Protein AF-A0A952SUJ5-F1 (afdb_monomer_lite)

Radius of gyration: 22.17 Å; chains: 1; bounding box: 59×53×61 Å

Sequence (308 aa):
MLAWSRPDPLTRDLIHLINARRHEHGDADDAIDTLQAFLEQGREHDLLTVLAALDEEMAEWLFDLVAEASCTLLLDGPHDEKPTYATIAALALPLQANLTAPLKLKIDPIATADLLHTHLQLPPGTVVRVESRLLTDATLEMLNLQMFHDHLVTVADSRRVQSVAARLLPPVENTAFLLFEMMGAPDPGLPDSWEDHQRREILEGLVKQCPELACAPDMIEAPVYAAYAMFDAQNAVRLHHLADETAAVWRELDPLVRSRTIVHLHTQCGNGVYMPVWTDLFDPELPEEHGPVWTSPDVWVFTADLPI

Foldseek 3Di:
DPPPDDDDPLVVQVVVQLVCVVVVHDDLVSLLVSLLVCLVVVNQVVLVVVLLVDDQVSSQVSLQSLLLSLFKDWADDDPPDQIKMKGKWKWKFFFDPDDDPPAPQFFDQVLLQVLCCVLQVADPPKGKGWARGWAALVQLLPDDSSLSNVQSVCVSVDPDDDHSTPDHDDHPHRITMIMMMITGGSDNDFDQWGDLVSLQSSNVSSCVGHVRTDNDSVPITTIDRSNLVSQLSNLSVVLVVVVVVVVVVLVVDDPVQSVQWDWDFDFPDRNSHRQRPWTFTDRPPDPCVVGGPDTDPPRDDDDPDDDD

Secondary structure (DSSP, 8-state):
----PPPPHHHHHHHHHHHHHHTT---HHHHHHHHHHHHHTT-HHHHHHHHHHS-HHHHHHHHHHHHHHHHEEEE---TTSPPEEEEEEEEEEEBPSSPPSSP--B--HHHHHHHHHHHTTPPTTPEEEE-SBPEEHHHHTT--HHHHHHHHHHHHH-SS---S-S-PPPPSSSEEEEEEEEEEESS-PPPS---HHHHHHHHHHHHTT-TTB---GGG----EEHHHHHHHHHHHHHHHHHHHHHHHHHHHS-HHHHTT-EEEEEEEEETTEEEEEEEEEE-TTS-GGG--S---TTS---------

pLDDT: mean 81.45, std 16.68, range [24.31, 97.12]

Structure (mmCIF, N/CA/C/O backbone):
data_AF-A0A952SUJ5-F1
#
_entry.id   AF-A0A952SUJ5-F1
#
loop_
_atom_site.group_PDB
_atom_site.id
_atom_site.type_symbol
_atom_site.label_atom_id
_atom_site.label_alt_id
_atom_site.label_comp_id
_atom_site.label_asym_id
_atom_site.label_entity_id
_atom_site.label_seq_id
_atom_site.pdbx_PDB_ins_code
_atom_site.Cartn_x
_atom_site.Cartn_y
_atom_site.Cartn_z
_atom_site.occupancy
_atom_site.B_iso_or_equiv
_atom_site.auth_seq_id
_atom_site.auth_comp_id
_atom_site.auth_asym_id
_atom_site.auth_atom_id
_atom_site.pdbx_PDB_model_num
ATOM 1 N N . MET A 1 1 ? -3.639 18.347 -38.474 1.00 40.44 1 MET A N 1
ATOM 2 C CA . MET A 1 1 ? -3.757 19.296 -37.349 1.00 40.44 1 MET A CA 1
ATOM 3 C C . MET A 1 1 ? -4.078 18.469 -36.126 1.00 40.44 1 MET A C 1
ATOM 5 O O . MET A 1 1 ? -5.137 17.858 -36.115 1.00 40.44 1 MET A O 1
ATOM 9 N N . LEU A 1 2 ? -3.161 18.371 -35.163 1.00 48.25 2 LEU A N 1
ATOM 10 C CA . LEU A 1 2 ? -3.511 17.855 -33.840 1.00 48.25 2 LEU A CA 1
ATOM 11 C C . LEU A 1 2 ? -4.539 18.832 -33.264 1.00 48.25 2 LEU A C 1
ATOM 13 O O . LEU A 1 2 ? -4.262 20.028 -33.182 1.00 48.25 2 LEU A O 1
ATOM 17 N N . ALA A 1 3 ? -5.754 18.363 -33.003 1.00 54.91 3 ALA A N 1
ATOM 18 C CA . ALA A 1 3 ? -6.771 19.176 -32.359 1.00 54.91 3 ALA A CA 1
ATOM 19 C C . ALA A 1 3 ? -6.365 19.316 -30.890 1.00 54.91 3 ALA A C 1
ATOM 21 O O . ALA A 1 3 ? -6.395 18.340 -30.150 1.00 54.91 3 ALA A O 1
ATOM 22 N N . TRP A 1 4 ? -5.940 20.512 -30.484 1.00 53.75 4 TRP A N 1
ATOM 23 C CA . TRP A 1 4 ? -5.707 20.824 -29.076 1.00 53.75 4 TRP A CA 1
ATOM 24 C C . TRP A 1 4 ? -7.078 20.959 -28.410 1.00 53.75 4 TRP A C 1
ATOM 26 O O . TRP A 1 4 ? -7.671 22.040 -28.390 1.00 53.75 4 TRP A O 1
ATOM 36 N N . SER A 1 5 ? -7.642 19.843 -27.953 1.00 71.12 5 SER A N 1
ATOM 37 C CA . SER A 1 5 ? -8.823 19.857 -27.095 1.00 71.12 5 SER A CA 1
ATOM 38 C C . SER A 1 5 ? -8.439 20.417 -25.731 1.00 71.12 5 SER A C 1
ATOM 40 O O . SER A 1 5 ? -7.365 20.123 -25.208 1.00 71.12 5 SER A O 1
ATOM 42 N N . ARG A 1 6 ? -9.318 21.239 -25.149 1.00 77.50 6 ARG A N 1
ATOM 43 C CA . ARG A 1 6 ? -9.159 21.648 -23.751 1.00 77.50 6 ARG A CA 1
ATOM 44 C C . ARG A 1 6 ? -9.202 20.392 -22.867 1.00 77.50 6 ARG A C 1
ATOM 46 O O . ARG A 1 6 ? -10.038 19.533 -23.158 1.00 77.50 6 ARG A O 1
ATOM 53 N N . PRO A 1 7 ? -8.356 20.299 -21.827 1.00 83.19 7 PRO A N 1
ATOM 54 C CA . PRO A 1 7 ? -8.473 19.242 -20.831 1.00 83.19 7 PRO A CA 1
ATOM 55 C C . PRO A 1 7 ? -9.886 19.218 -20.242 1.00 83.19 7 PRO A C 1
ATOM 57 O O . PRO A 1 7 ? -10.526 20.271 -20.121 1.00 83.19 7 PRO A O 1
ATOM 60 N N . ASP A 1 8 ? -10.376 18.031 -19.896 1.00 90.81 8 ASP A N 1
ATOM 61 C CA . ASP A 1 8 ? -11.594 17.895 -19.100 1.00 90.81 8 ASP A CA 1
ATOM 62 C C . ASP A 1 8 ? -11.416 18.555 -17.716 1.00 90.81 8 ASP A C 1
ATOM 64 O O . ASP A 1 8 ? -10.281 18.810 -17.299 1.00 90.81 8 ASP A O 1
ATOM 68 N N . PRO A 1 9 ? -12.518 18.878 -17.011 1.00 91.94 9 PRO A N 1
ATOM 69 C CA . PRO A 1 9 ? -12.453 19.585 -15.736 1.00 91.94 9 PRO A CA 1
ATOM 70 C C . PRO A 1 9 ? -11.535 18.915 -14.714 1.00 91.94 9 PRO A C 1
ATOM 72 O O . PRO A 1 9 ? -10.688 19.597 -14.158 1.00 91.94 9 PRO A O 1
ATOM 75 N N . LEU A 1 10 ? -11.623 17.594 -14.555 1.00 92.69 10 LEU A N 1
ATOM 76 C CA . LEU A 1 10 ? -10.847 16.867 -13.554 1.00 92.69 10 LEU A CA 1
ATOM 77 C C . LEU A 1 10 ? -9.341 16.883 -13.877 1.00 92.69 10 LEU A C 1
ATOM 79 O O . LEU A 1 10 ? -8.518 17.189 -13.018 1.00 92.69 10 LEU A O 1
ATOM 83 N N . THR A 1 11 ? -8.968 16.673 -15.144 1.00 90.00 11 THR A N 1
ATOM 84 C CA . THR A 1 11 ? -7.571 16.840 -15.590 1.00 90.00 11 THR A CA 1
ATOM 85 C C . THR A 1 11 ? -7.067 18.267 -15.372 1.00 90.00 11 THR A C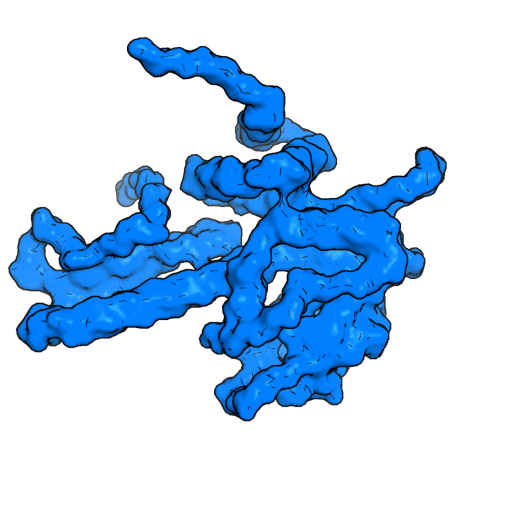 1
ATOM 87 O O . THR A 1 11 ? -5.919 18.480 -14.987 1.00 90.00 11 THR A O 1
ATOM 90 N N . ARG A 1 12 ? -7.912 19.273 -15.621 1.00 90.38 12 ARG A N 1
ATOM 91 C CA . ARG A 1 12 ? -7.566 20.676 -15.374 1.00 90.38 12 ARG A CA 1
ATOM 92 C C . ARG A 1 12 ? -7.349 20.935 -13.879 1.00 90.38 12 ARG A C 1
ATOM 94 O O . ARG A 1 12 ? -6.432 21.679 -13.540 1.00 90.38 12 ARG A O 1
ATOM 101 N N . ASP A 1 13 ? -8.154 20.334 -13.016 1.00 91.56 13 ASP A N 1
ATOM 102 C CA . ASP A 1 13 ? -8.067 20.521 -11.570 1.00 91.56 13 ASP A CA 1
ATOM 103 C C . ASP A 1 13 ? -6.780 19.871 -11.012 1.00 91.56 13 ASP A C 1
ATOM 105 O O . ASP A 1 13 ? -6.054 20.527 -10.268 1.00 91.56 13 ASP A O 1
ATOM 109 N N . LEU A 1 14 ? -6.366 18.699 -11.520 1.00 91.75 14 LEU A N 1
ATOM 110 C CA . LEU A 1 14 ? -5.037 18.120 -11.239 1.00 91.75 14 LEU A CA 1
ATOM 111 C C . LEU A 1 14 ? -3.882 19.030 -11.695 1.00 91.75 14 LEU A C 1
ATOM 113 O O . LEU A 1 14 ? -2.906 19.234 -10.973 1.00 91.75 14 LEU A O 1
ATOM 117 N N . ILE A 1 15 ? -3.988 19.621 -12.889 1.00 89.19 15 ILE A N 1
ATOM 118 C CA . ILE A 1 15 ? -2.994 20.590 -13.378 1.00 89.19 15 ILE A CA 1
ATOM 119 C C . ILE A 1 15 ? -2.937 21.818 -12.457 1.00 89.19 15 ILE A C 1
ATOM 121 O O . ILE A 1 15 ? -1.856 22.364 -12.220 1.00 89.19 15 ILE A O 1
ATOM 125 N N . HIS A 1 16 ? -4.080 22.288 -11.957 1.00 89.25 16 HIS A N 1
ATOM 126 C CA . HIS A 1 16 ? -4.127 23.401 -11.012 1.00 89.25 16 HIS A CA 1
ATOM 127 C C . HIS A 1 16 ? -3.488 23.040 -9.676 1.00 89.25 16 HIS A C 1
ATOM 129 O O . HIS A 1 16 ? -2.685 23.831 -9.192 1.00 89.25 16 HIS A O 1
ATOM 135 N N . LEU A 1 17 ? -3.773 21.853 -9.145 1.00 90.69 17 LEU A N 1
ATOM 136 C CA . LEU A 1 17 ? -3.171 21.319 -7.928 1.00 90.69 17 LEU A CA 1
ATOM 137 C C . LEU A 1 17 ? -1.633 21.303 -8.018 1.00 90.69 17 LEU A C 1
ATOM 139 O O . LEU A 1 17 ? -0.951 21.907 -7.189 1.00 90.69 17 LEU A O 1
ATOM 143 N N . ILE A 1 18 ? -1.077 20.714 -9.080 1.00 88.31 18 ILE A N 1
ATOM 144 C CA . ILE A 1 18 ? 0.381 20.639 -9.289 1.00 88.31 18 ILE A CA 1
ATOM 145 C C . ILE A 1 18 ? 1.000 22.037 -9.432 1.00 88.31 18 ILE A C 1
ATOM 147 O O . ILE A 1 18 ? 2.057 22.325 -8.868 1.00 88.31 18 ILE A O 1
ATOM 151 N N . ASN A 1 19 ? 0.350 22.935 -10.177 1.00 87.50 19 ASN A N 1
ATOM 152 C CA . ASN A 1 19 ? 0.845 24.303 -10.344 1.00 87.50 19 ASN A CA 1
ATOM 153 C C . ASN A 1 19 ? 0.756 25.124 -9.055 1.00 87.50 19 ASN A C 1
ATOM 155 O O . ASN A 1 19 ? 1.640 25.940 -8.804 1.00 87.50 19 ASN A O 1
ATOM 159 N N . ALA A 1 20 ? -0.291 24.931 -8.252 1.00 87.31 20 ALA A N 1
ATOM 160 C CA . ALA A 1 20 ? -0.422 25.585 -6.960 1.00 87.31 20 ALA A CA 1
ATOM 161 C C . ALA A 1 20 ? 0.755 25.188 -6.066 1.00 87.31 20 ALA A C 1
ATOM 163 O O . ALA A 1 20 ? 1.464 26.073 -5.580 1.00 87.31 20 ALA A O 1
ATOM 164 N N . ARG A 1 21 ? 1.044 23.883 -5.956 1.00 88.44 21 ARG A N 1
ATOM 165 C CA . ARG A 1 21 ? 2.161 23.383 -5.145 1.00 88.44 21 ARG A CA 1
ATOM 166 C C . ARG A 1 21 ? 3.506 23.963 -5.575 1.00 88.44 21 ARG A C 1
ATOM 168 O O . ARG A 1 21 ? 4.268 24.400 -4.717 1.00 88.44 21 ARG A O 1
ATOM 175 N N . ARG A 1 22 ? 3.766 24.051 -6.884 1.00 85.31 22 ARG A N 1
ATOM 176 C CA . ARG A 1 22 ? 4.978 24.689 -7.445 1.00 85.31 22 ARG A CA 1
ATOM 177 C C . ARG A 1 22 ? 5.133 26.165 -7.078 1.00 85.31 22 ARG A C 1
ATOM 179 O O . ARG A 1 22 ? 6.232 26.706 -7.149 1.00 85.31 22 ARG A O 1
ATOM 186 N N . HIS A 1 23 ? 4.039 26.823 -6.721 1.00 85.19 23 HIS A N 1
ATOM 187 C CA . HIS A 1 23 ? 4.024 28.198 -6.239 1.00 85.19 23 HIS A CA 1
ATOM 188 C C . HIS A 1 23 ? 3.853 28.288 -4.716 1.00 85.19 23 HIS A C 1
ATOM 190 O O . HIS A 1 23 ? 3.526 29.360 -4.216 1.00 85.19 23 HIS A O 1
ATOM 196 N N . GLU A 1 24 ? 4.083 27.186 -3.990 1.00 80.75 24 GLU A N 1
ATOM 197 C CA . GLU A 1 24 ? 3.927 27.088 -2.531 1.00 80.75 24 GLU A CA 1
ATOM 198 C C . GLU A 1 24 ? 2.531 27.531 -2.063 1.00 80.75 24 GLU A C 1
ATOM 200 O O . GLU A 1 24 ? 2.339 28.187 -1.036 1.00 80.75 24 GLU A O 1
ATOM 205 N N . HIS A 1 25 ? 1.529 27.192 -2.866 1.00 77.69 25 HIS A N 1
ATOM 206 C CA . HIS A 1 25 ? 0.120 27.423 -2.602 1.00 77.69 25 HIS A CA 1
ATOM 207 C C . HIS A 1 25 ? -0.619 26.086 -2.686 1.00 77.69 25 HIS A C 1
ATOM 209 O O . HIS A 1 25 ? -0.207 25.188 -3.413 1.00 77.69 25 HIS A O 1
ATOM 215 N N . GLY A 1 26 ? -1.723 25.940 -1.970 1.00 67.31 26 GLY A N 1
ATOM 216 C CA . GLY A 1 26 ? -2.545 24.737 -2.062 1.00 67.31 26 GLY A CA 1
ATOM 217 C C . GLY A 1 26 ? -3.149 24.366 -0.725 1.00 67.31 26 GLY A C 1
ATOM 218 O O . GLY A 1 26 ? -2.541 24.596 0.320 1.00 67.31 26 GLY A O 1
ATOM 219 N N . ASP A 1 27 ? -4.355 23.829 -0.798 1.00 81.25 27 ASP A N 1
ATOM 220 C CA . ASP A 1 27 ? -5.045 23.203 0.316 1.00 81.25 27 ASP A CA 1
ATOM 221 C C . ASP A 1 27 ? -4.896 21.687 0.153 1.00 81.25 27 ASP A C 1
ATOM 223 O O . ASP A 1 27 ? -5.111 21.164 -0.944 1.00 81.25 27 ASP A O 1
ATOM 227 N N . ALA A 1 28 ? -4.442 21.005 1.205 1.00 80.31 28 ALA A N 1
ATOM 228 C CA . ALA A 1 28 ? -4.272 19.558 1.174 1.00 80.31 28 ALA A CA 1
ATOM 229 C C . ALA A 1 28 ? -5.634 18.864 1.066 1.00 80.31 28 ALA A C 1
ATOM 231 O O . ALA A 1 28 ? -5.752 17.903 0.313 1.00 80.31 28 ALA A O 1
ATOM 232 N N . ASP A 1 29 ? -6.670 19.405 1.708 1.00 82.31 29 ASP A N 1
ATOM 233 C CA . ASP A 1 29 ? -8.006 18.808 1.702 1.00 82.31 29 ASP A CA 1
ATOM 234 C C . ASP A 1 29 ? -8.615 18.851 0.285 1.00 82.31 29 ASP A C 1
ATOM 236 O O . ASP A 1 29 ? -9.024 17.821 -0.251 1.00 82.31 29 ASP A O 1
ATOM 240 N N . ASP A 1 30 ? -8.548 20.006 -0.397 1.00 86.38 30 ASP A N 1
ATOM 241 C CA . ASP A 1 30 ? -8.990 20.137 -1.800 1.00 86.38 30 ASP A CA 1
ATOM 242 C C . ASP A 1 30 ? -8.190 19.217 -2.750 1.00 86.38 30 ASP A C 1
ATOM 244 O O . ASP A 1 30 ? -8.688 18.767 -3.793 1.00 86.38 30 ASP A O 1
ATOM 248 N N . ALA A 1 31 ? -6.918 18.961 -2.422 1.00 90.94 31 ALA A N 1
ATOM 249 C CA . ALA A 1 31 ? -6.071 18.056 -3.186 1.00 90.94 31 ALA A CA 1
ATOM 250 C C . ALA A 1 31 ? -6.541 16.606 -3.043 1.00 90.94 31 ALA A C 1
ATOM 252 O O . ALA A 1 31 ? -6.694 15.925 -4.058 1.00 90.94 31 ALA A O 1
ATOM 253 N N . ILE A 1 32 ? -6.808 16.160 -1.812 1.00 92.81 32 ILE A N 1
ATOM 254 C CA . ILE A 1 32 ? -7.330 14.822 -1.524 1.00 92.81 32 ILE A CA 1
ATOM 255 C C . ILE A 1 32 ? -8.658 14.598 -2.253 1.00 92.81 32 ILE A C 1
ATOM 257 O O . ILE A 1 32 ? -8.774 13.606 -2.975 1.00 92.81 32 ILE A O 1
ATOM 261 N N . ASP A 1 33 ? -9.596 15.547 -2.189 1.00 92.94 33 ASP A N 1
ATOM 262 C CA . ASP A 1 33 ? -10.883 15.467 -2.898 1.00 92.94 33 ASP A CA 1
ATOM 263 C C . ASP A 1 33 ? -10.696 15.307 -4.417 1.00 92.94 33 ASP A C 1
ATOM 265 O O . ASP A 1 33 ? -11.342 14.483 -5.074 1.00 92.94 33 ASP A O 1
ATOM 269 N N . THR A 1 34 ? -9.767 16.075 -4.997 1.00 94.62 34 THR A N 1
ATOM 270 C CA . THR A 1 34 ? -9.449 15.984 -6.429 1.00 94.62 34 THR A CA 1
ATOM 271 C C . THR A 1 34 ? -8.915 14.596 -6.783 1.00 94.62 34 THR A C 1
ATOM 273 O O . THR A 1 34 ? -9.326 14.018 -7.789 1.00 94.62 34 THR A O 1
ATOM 276 N N . LEU A 1 35 ? -8.004 14.048 -5.976 1.00 96.44 35 LEU A N 1
ATOM 277 C CA . LEU A 1 35 ? -7.380 12.747 -6.218 1.00 96.44 35 LEU A CA 1
ATOM 278 C C . LEU A 1 35 ? -8.362 11.588 -6.009 1.00 96.44 35 LEU A C 1
ATOM 280 O O . LEU A 1 35 ? -8.383 10.663 -6.822 1.00 96.44 35 LEU A O 1
ATOM 284 N N . GLN A 1 36 ? -9.232 11.667 -5.002 1.00 95.88 36 GLN A N 1
ATOM 285 C CA . GLN A 1 36 ? -10.327 10.714 -4.816 1.00 95.88 36 GLN A CA 1
ATOM 286 C C . GLN A 1 36 ? -11.252 10.694 -6.035 1.00 95.88 36 GLN A C 1
ATOM 288 O O . GLN A 1 36 ? -11.544 9.620 -6.558 1.00 95.88 36 GLN A O 1
ATOM 293 N N . ALA A 1 37 ? -11.592 11.855 -6.605 1.00 95.94 37 ALA A N 1
ATOM 294 C CA . ALA A 1 37 ? -12.406 11.919 -7.820 1.00 95.94 37 ALA A CA 1
ATOM 295 C C . ALA A 1 37 ? -11.748 11.235 -9.043 1.00 95.94 37 ALA A C 1
ATOM 297 O O . ALA A 1 37 ? -12.451 10.750 -9.935 1.00 95.94 37 ALA A O 1
ATOM 298 N N . PHE A 1 38 ? -10.410 11.165 -9.113 1.00 96.75 38 PHE A N 1
ATOM 299 C CA . PHE A 1 38 ? -9.714 10.344 -10.117 1.00 96.75 38 PHE A CA 1
ATOM 300 C C . PHE A 1 38 ? -9.893 8.846 -9.859 1.00 96.75 38 PHE A C 1
ATOM 302 O O . PHE A 1 38 ? -10.151 8.100 -10.809 1.00 96.75 38 PHE A O 1
ATOM 309 N N . LEU A 1 39 ? -9.764 8.408 -8.604 1.00 96.44 39 LEU A N 1
ATOM 310 C CA . LEU A 1 39 ? -9.937 7.006 -8.215 1.00 96.44 39 LEU A CA 1
ATOM 311 C C . LEU A 1 39 ? -11.375 6.539 -8.480 1.00 96.44 39 LEU A C 1
ATOM 313 O O . LEU A 1 39 ? -11.568 5.521 -9.141 1.00 96.44 39 LEU A O 1
ATOM 317 N N . GLU A 1 40 ? -12.376 7.339 -8.109 1.00 94.81 40 GLU A N 1
ATOM 318 C CA . GLU A 1 40 ? -13.797 7.075 -8.384 1.00 94.81 40 GLU A CA 1
ATOM 319 C C . GLU A 1 40 ? -14.099 6.926 -9.885 1.00 94.81 40 GLU A C 1
ATOM 321 O O . GLU A 1 40 ? -14.955 6.138 -10.295 1.00 94.81 40 GLU A O 1
ATOM 326 N N . GLN A 1 41 ? -13.389 7.672 -10.737 1.00 95.06 41 GLN A N 1
ATOM 327 C CA . GLN A 1 41 ? -13.548 7.607 -12.193 1.00 95.06 41 GLN A CA 1
ATOM 328 C C . GLN A 1 41 ? -12.717 6.496 -12.854 1.00 95.06 41 GLN A C 1
ATOM 330 O O . GLN A 1 41 ? -12.740 6.376 -14.082 1.00 95.06 41 GLN A O 1
ATOM 335 N N . GLY A 1 42 ? -11.983 5.686 -12.082 1.00 93.31 42 GLY A N 1
ATOM 336 C CA . GLY A 1 42 ? -11.091 4.650 -12.611 1.00 93.31 42 GLY A CA 1
ATOM 337 C C . GLY A 1 42 ? -9.923 5.214 -13.416 1.00 93.31 42 GLY A C 1
ATOM 338 O O . GLY A 1 42 ? -9.448 4.586 -14.363 1.00 93.31 42 GLY A O 1
ATOM 339 N N . ARG A 1 43 ? -9.479 6.424 -13.065 1.00 93.75 43 ARG A N 1
ATOM 340 C CA . ARG A 1 43 ? -8.406 7.160 -13.745 1.00 93.75 43 ARG A CA 1
ATOM 341 C C . ARG A 1 43 ? -7.081 7.102 -12.986 1.00 93.75 43 ARG A C 1
ATOM 343 O O . ARG A 1 43 ? -6.234 7.972 -13.158 1.00 93.75 43 ARG A O 1
ATOM 350 N N . GLU A 1 44 ? -6.868 6.056 -12.190 1.00 91.75 44 GLU A N 1
ATOM 351 C CA . GLU A 1 44 ? -5.610 5.814 -11.470 1.00 91.75 44 GLU A CA 1
ATOM 352 C C . GLU A 1 44 ? -4.392 5.852 -12.409 1.00 91.75 44 GLU A C 1
ATOM 354 O O . GLU A 1 44 ? -3.383 6.476 -12.095 1.00 91.75 44 GLU A O 1
ATOM 359 N N . HIS A 1 45 ? -4.494 5.262 -13.604 1.00 86.12 45 HIS A N 1
ATOM 360 C CA . HIS A 1 45 ? -3.393 5.257 -14.571 1.00 86.12 45 HIS A CA 1
ATOM 361 C C . HIS A 1 45 ? -2.947 6.668 -14.992 1.00 86.12 45 HIS A C 1
ATOM 363 O O . HIS A 1 45 ? -1.758 6.887 -15.237 1.00 86.12 45 HIS A O 1
ATOM 369 N N . ASP A 1 46 ? -3.869 7.634 -15.037 1.00 86.75 46 ASP A N 1
ATOM 370 C CA . ASP A 1 46 ? -3.535 9.023 -15.348 1.00 86.75 46 ASP A CA 1
ATOM 371 C C . ASP A 1 46 ? -2.688 9.635 -14.219 1.00 86.75 46 ASP A C 1
ATOM 373 O O . ASP A 1 46 ? -1.703 10.317 -14.500 1.00 86.75 46 ASP A O 1
ATOM 377 N N . LEU A 1 47 ? -3.015 9.337 -12.953 1.00 87.31 47 LEU A N 1
ATOM 378 C CA . LEU A 1 47 ? -2.237 9.773 -11.786 1.00 87.31 47 LEU A CA 1
ATOM 379 C C . LEU A 1 47 ? -0.828 9.175 -11.799 1.00 87.31 47 LEU A C 1
ATOM 381 O O . LEU A 1 47 ? 0.148 9.907 -11.655 1.00 87.31 47 LEU A O 1
ATOM 385 N N . LEU A 1 48 ? -0.712 7.865 -12.040 1.00 85.19 48 LEU A N 1
ATOM 386 C CA . LEU A 1 48 ? 0.583 7.175 -12.105 1.00 85.19 48 LEU A CA 1
ATOM 387 C C . LEU A 1 48 ? 1.455 7.692 -13.256 1.00 85.19 48 LEU A C 1
ATOM 389 O O . LEU A 1 48 ? 2.666 7.837 -13.105 1.00 85.19 48 LEU A O 1
ATOM 393 N N . THR A 1 49 ? 0.840 8.016 -14.396 1.00 80.12 49 THR A N 1
ATOM 394 C CA . THR A 1 49 ? 1.543 8.610 -15.542 1.00 80.12 49 THR A CA 1
ATOM 395 C C . THR A 1 49 ? 2.097 9.989 -15.200 1.00 80.12 49 THR A C 1
ATOM 397 O O . THR A 1 49 ? 3.213 10.324 -15.593 1.00 80.12 49 THR A O 1
ATOM 400 N N . VAL A 1 50 ? 1.324 10.797 -14.472 1.00 83.06 50 VAL A N 1
ATOM 401 C CA . VAL A 1 50 ? 1.765 12.120 -14.025 1.00 83.06 50 VAL A CA 1
ATOM 402 C C . VAL A 1 50 ? 2.878 11.996 -12.989 1.00 83.06 50 VAL A C 1
ATOM 404 O O . VAL A 1 50 ? 3.898 12.654 -13.159 1.00 83.06 50 VAL A O 1
ATOM 407 N N . LEU A 1 51 ? 2.727 11.126 -11.985 1.00 82.06 51 LEU A N 1
ATOM 408 C CA . LEU A 1 51 ? 3.757 10.838 -10.979 1.00 82.06 51 LEU A CA 1
ATOM 409 C C . LEU A 1 51 ? 5.105 10.502 -11.624 1.00 82.06 51 LEU A C 1
ATOM 411 O O . LEU A 1 51 ? 6.115 11.106 -11.281 1.00 82.06 51 LEU A O 1
ATOM 415 N N . ALA A 1 52 ? 5.107 9.614 -12.619 1.00 74.88 52 ALA A N 1
ATOM 416 C CA . ALA A 1 52 ? 6.326 9.204 -13.313 1.00 74.88 52 ALA A CA 1
ATOM 417 C C . ALA A 1 52 ? 6.981 10.322 -14.154 1.00 74.88 52 ALA A C 1
ATOM 419 O O . ALA A 1 52 ? 8.149 10.215 -14.522 1.00 74.88 52 ALA A O 1
ATOM 420 N N . ALA A 1 53 ? 6.243 11.390 -14.471 1.00 77.75 53 ALA A N 1
ATOM 421 C CA . ALA A 1 53 ? 6.731 12.525 -15.251 1.00 77.75 53 ALA A CA 1
ATOM 422 C C . ALA A 1 53 ? 7.180 13.725 -14.393 1.00 77.75 53 ALA A C 1
ATOM 424 O O . ALA A 1 53 ? 7.675 14.713 -14.948 1.00 77.75 53 ALA A O 1
ATOM 425 N N . LEU A 1 54 ? 6.964 13.683 -13.075 1.00 79.75 54 LEU A N 1
ATOM 426 C CA . LEU A 1 54 ? 7.372 14.737 -12.148 1.00 79.75 54 LEU A CA 1
ATOM 427 C C . LEU A 1 54 ? 8.837 14.574 -11.720 1.00 79.75 54 LEU A C 1
ATOM 429 O O . LEU A 1 54 ? 9.427 13.502 -11.828 1.00 79.75 54 LEU A O 1
ATOM 433 N N . ASP A 1 55 ? 9.429 15.674 -11.253 1.00 81.00 55 ASP A N 1
ATOM 434 C CA . ASP A 1 55 ? 10.692 15.620 -10.516 1.00 81.00 55 ASP A CA 1
ATOM 435 C C . ASP A 1 55 ? 10.500 14.957 -9.141 1.00 81.00 55 ASP A C 1
ATOM 437 O O . ASP A 1 55 ? 9.375 14.793 -8.676 1.00 81.00 55 ASP A O 1
ATOM 441 N N . GLU A 1 56 ? 11.606 14.566 -8.508 1.00 77.62 56 GLU A N 1
ATOM 442 C CA . GLU A 1 56 ? 11.629 13.781 -7.268 1.00 77.62 56 GLU A CA 1
ATOM 443 C C . GLU A 1 56 ? 10.787 14.407 -6.139 1.00 77.62 56 GLU A C 1
ATOM 445 O O . GLU A 1 56 ? 9.899 13.745 -5.603 1.00 77.62 56 GLU A O 1
ATOM 450 N N . GLU A 1 57 ? 10.998 15.691 -5.836 1.00 83.69 57 GLU A N 1
ATOM 451 C CA . GLU A 1 57 ? 10.291 16.409 -4.763 1.00 83.69 57 GLU A CA 1
ATOM 452 C C . GLU A 1 57 ? 8.783 16.505 -5.041 1.00 83.69 57 GLU A C 1
ATOM 454 O O . GLU A 1 57 ? 7.949 16.287 -4.158 1.00 83.69 57 GLU A O 1
ATOM 459 N N . MET A 1 58 ? 8.408 16.813 -6.284 1.00 84.50 58 MET A N 1
ATOM 460 C CA . MET A 1 58 ? 7.004 16.899 -6.675 1.00 84.50 58 MET A CA 1
ATOM 461 C C . MET A 1 58 ? 6.324 15.530 -6.738 1.00 84.50 58 MET A C 1
ATOM 463 O O . MET A 1 58 ? 5.128 15.441 -6.450 1.00 84.50 58 MET A O 1
ATOM 467 N N . ALA A 1 59 ? 7.054 14.487 -7.133 1.00 84.19 59 ALA A N 1
ATOM 468 C CA . ALA A 1 59 ? 6.557 13.120 -7.167 1.00 84.19 59 ALA A CA 1
ATOM 469 C C . ALA A 1 59 ? 6.310 12.589 -5.751 1.00 84.19 59 ALA A C 1
ATOM 471 O O . ALA A 1 59 ? 5.249 12.022 -5.529 1.00 84.19 59 ALA A O 1
ATOM 472 N N . GLU A 1 60 ? 7.222 12.835 -4.801 1.00 84.75 60 GLU A N 1
ATOM 473 C CA . GLU A 1 60 ? 7.049 12.486 -3.377 1.00 84.75 60 GLU A CA 1
ATOM 474 C C . GLU A 1 60 ? 5.774 13.098 -2.820 1.00 84.75 60 GLU A C 1
ATOM 476 O O . GLU A 1 60 ? 4.871 12.400 -2.377 1.00 84.75 60 GLU A O 1
ATOM 481 N N . TRP A 1 61 ? 5.654 14.416 -2.964 1.00 89.75 61 TRP A N 1
ATOM 482 C CA . TRP A 1 61 ? 4.506 15.146 -2.460 1.00 89.75 61 TRP A CA 1
ATOM 483 C C . TRP A 1 61 ? 3.185 14.654 -3.066 1.00 89.75 61 TRP A C 1
ATOM 485 O O . TRP A 1 61 ? 2.194 14.495 -2.354 1.00 89.75 61 TRP A O 1
ATOM 495 N N . LEU A 1 62 ? 3.144 14.434 -4.385 1.00 90.44 62 LEU A N 1
ATOM 496 C CA . LEU A 1 62 ? 1.924 13.954 -5.029 1.00 90.44 62 LEU A CA 1
ATOM 497 C C . LEU A 1 62 ? 1.627 12.512 -4.613 1.00 90.44 62 LEU A C 1
ATOM 499 O O . LEU A 1 62 ? 0.463 12.150 -4.468 1.00 90.44 62 LEU A O 1
ATOM 503 N N . PHE A 1 63 ? 2.661 11.697 -4.426 1.00 91.12 63 PHE A N 1
ATOM 504 C CA . PHE A 1 63 ? 2.515 10.318 -4.003 1.00 91.12 63 PHE A CA 1
ATOM 505 C C . PHE A 1 63 ? 1.947 10.224 -2.591 1.00 91.12 63 PHE A C 1
ATOM 507 O O . PHE A 1 63 ? 1.002 9.468 -2.395 1.00 91.12 63 PHE A O 1
ATOM 514 N N . ASP A 1 64 ? 2.428 11.045 -1.657 1.00 91.31 64 ASP A N 1
ATOM 515 C CA . ASP A 1 64 ? 1.899 11.111 -0.293 1.00 91.31 64 ASP A CA 1
ATOM 516 C C . ASP A 1 64 ? 0.401 11.436 -0.293 1.00 91.31 64 ASP A C 1
ATOM 518 O O . ASP A 1 64 ? -0.398 10.749 0.345 1.00 91.31 64 ASP A O 1
ATOM 522 N N . LEU A 1 65 ? -0.006 12.423 -1.099 1.00 93.56 65 LEU A N 1
ATOM 523 C CA . LEU A 1 65 ? -1.414 12.787 -1.248 1.00 93.56 65 LEU A CA 1
ATOM 524 C C . LEU A 1 65 ? -2.244 11.689 -1.919 1.00 93.56 65 LEU A C 1
ATOM 526 O O . LEU A 1 65 ? -3.389 11.472 -1.544 1.00 93.56 65 LEU A O 1
ATOM 530 N N . VAL A 1 66 ? -1.703 10.992 -2.920 1.00 94.00 66 VAL A N 1
ATOM 531 C CA . VAL A 1 66 ? -2.408 9.888 -3.592 1.00 94.00 66 VAL A CA 1
ATOM 532 C C . VAL A 1 66 ? -2.536 8.675 -2.668 1.00 94.00 66 VAL A C 1
ATOM 534 O O . VAL A 1 66 ? -3.589 8.032 -2.638 1.00 94.00 66 VAL A O 1
ATOM 537 N N . ALA A 1 67 ? -1.489 8.370 -1.900 1.00 94.12 67 ALA A N 1
ATOM 538 C CA . ALA A 1 67 ? -1.496 7.322 -0.895 1.00 94.12 67 ALA A CA 1
ATOM 539 C C . ALA A 1 67 ? -2.568 7.617 0.154 1.00 94.12 67 ALA A C 1
ATOM 541 O O . ALA A 1 67 ? -3.417 6.760 0.399 1.00 94.12 67 ALA A O 1
ATOM 542 N N . GLU A 1 68 ? -2.601 8.843 0.675 1.00 94.88 68 GLU A N 1
ATOM 543 C CA . GLU A 1 68 ? -3.650 9.298 1.580 1.00 94.88 68 GLU A CA 1
ATOM 544 C C . GLU A 1 68 ? -5.036 9.211 0.929 1.00 94.88 68 GLU A C 1
ATOM 546 O O . GLU A 1 68 ? -5.890 8.494 1.435 1.00 94.88 68 GLU A O 1
ATOM 551 N N . ALA A 1 69 ? -5.247 9.818 -0.240 1.00 95.31 69 ALA A N 1
ATOM 552 C CA . ALA A 1 69 ? -6.539 9.838 -0.933 1.00 95.31 69 ALA A CA 1
ATOM 553 C C . ALA A 1 69 ? -7.108 8.436 -1.210 1.00 95.31 69 ALA A C 1
ATOM 555 O O . ALA A 1 69 ? -8.320 8.222 -1.146 1.00 95.31 69 ALA A O 1
ATOM 556 N N . SER A 1 70 ? -6.239 7.468 -1.508 1.00 96.38 70 SER A N 1
ATOM 557 C CA . SER A 1 70 ? -6.636 6.071 -1.715 1.00 96.38 70 SER A CA 1
ATOM 558 C C . SER A 1 70 ? -6.946 5.319 -0.423 1.00 96.38 70 SER A C 1
ATOM 560 O O . SER A 1 70 ? -7.681 4.332 -0.445 1.00 96.38 70 SER A O 1
ATOM 562 N N . CYS A 1 71 ? -6.366 5.761 0.693 1.00 96.56 71 CYS A N 1
ATOM 563 C CA . CYS A 1 71 ? -6.381 5.051 1.962 1.00 96.56 71 CYS A CA 1
ATOM 564 C C . CYS A 1 71 ? -7.146 5.777 3.064 1.00 96.56 71 CYS A C 1
ATOM 566 O O . CYS A 1 71 ? -7.185 5.264 4.181 1.00 96.56 71 CYS A O 1
ATOM 568 N N . THR A 1 72 ? -7.758 6.922 2.783 1.00 95.06 72 THR A N 1
ATOM 569 C CA . THR A 1 72 ? -8.563 7.682 3.733 1.00 95.06 72 THR A CA 1
ATOM 570 C C . THR A 1 72 ? -9.902 8.055 3.117 1.00 95.06 72 THR A C 1
ATOM 572 O O . THR A 1 72 ? -10.039 8.212 1.905 1.00 95.06 72 THR A O 1
ATOM 575 N N . LEU A 1 73 ? -10.924 8.154 3.960 1.00 93.00 73 LEU A N 1
ATOM 576 C CA . LEU A 1 73 ? -12.259 8.588 3.580 1.00 93.00 73 LEU A CA 1
ATOM 577 C C . LEU A 1 73 ? -12.867 9.396 4.722 1.00 93.00 73 LEU A C 1
ATOM 579 O O . LEU A 1 73 ? -12.886 8.941 5.870 1.00 93.00 73 LEU A O 1
ATOM 583 N N . LEU A 1 74 ? -13.393 10.577 4.407 1.00 91.38 74 LEU A N 1
ATOM 584 C CA . LEU A 1 74 ? -14.185 11.356 5.350 1.00 91.38 74 LEU A CA 1
ATOM 585 C C . LEU A 1 74 ? -15.549 10.680 5.548 1.00 91.38 74 LEU A C 1
ATOM 587 O O . LEU A 1 74 ? -16.264 10.400 4.590 1.00 91.38 74 LEU A O 1
ATOM 591 N N . LEU A 1 75 ? -15.912 10.412 6.800 1.00 88.19 75 LEU A N 1
ATOM 592 C CA . LEU A 1 75 ? -17.184 9.789 7.147 1.00 88.19 75 LEU A CA 1
ATOM 593 C C . LEU A 1 75 ? -18.265 10.849 7.356 1.00 88.19 75 LEU A C 1
ATOM 595 O O . LEU A 1 75 ? -18.079 11.804 8.116 1.00 88.19 75 LEU A O 1
ATOM 599 N N . ASP A 1 76 ? -19.430 10.620 6.751 1.00 79.31 76 ASP A N 1
ATOM 600 C CA . ASP A 1 76 ? -20.612 11.457 6.940 1.00 79.31 76 ASP A CA 1
ATOM 601 C C . ASP A 1 76 ? -21.108 11.389 8.396 1.00 79.31 76 ASP A C 1
ATOM 603 O O . ASP A 1 76 ? -21.746 10.425 8.833 1.00 79.31 76 ASP A O 1
ATOM 607 N N . GLY A 1 77 ? -20.820 12.445 9.156 1.00 69.06 77 GLY A N 1
ATOM 608 C CA . GLY A 1 77 ? -21.337 12.681 10.502 1.00 69.06 77 GLY A CA 1
ATOM 609 C C . GLY A 1 77 ? -22.452 13.736 10.526 1.00 69.06 77 GLY A C 1
ATOM 610 O O . GLY A 1 77 ? -22.682 14.444 9.542 1.00 69.06 77 GLY A O 1
ATOM 611 N N . PRO A 1 78 ? -23.172 13.895 11.651 1.00 66.31 78 PRO A N 1
ATOM 612 C CA . PRO A 1 78 ? -24.038 15.054 11.854 1.00 66.31 78 PRO A CA 1
ATOM 613 C C . PRO A 1 78 ? -23.238 16.349 11.644 1.00 66.31 78 PRO A C 1
ATOM 615 O O . PRO A 1 78 ? -22.132 16.461 12.157 1.00 66.31 78 PRO A O 1
ATOM 618 N N . HIS A 1 79 ? -23.806 17.350 10.960 1.00 58.62 79 HI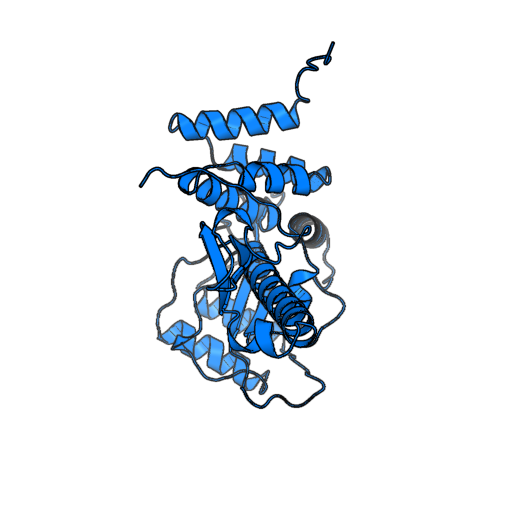S A N 1
ATOM 619 C CA . HIS A 1 79 ? -23.116 18.608 10.609 1.00 58.62 79 HIS A CA 1
ATOM 620 C C . HIS A 1 79 ? -22.504 19.401 11.792 1.00 58.62 79 HIS A C 1
ATOM 622 O O . HIS A 1 79 ? -21.742 20.334 11.554 1.00 58.62 79 HIS A O 1
ATOM 628 N N . ASP A 1 80 ? -22.828 19.044 13.040 1.00 62.84 80 ASP A N 1
ATOM 629 C CA . ASP A 1 80 ? -22.318 19.670 14.268 1.00 62.84 80 ASP A CA 1
ATOM 630 C C . ASP A 1 80 ? -21.233 18.834 14.988 1.00 62.84 80 ASP A C 1
ATOM 632 O O . ASP A 1 80 ? -20.689 19.271 16.007 1.00 62.84 80 ASP A O 1
ATOM 636 N N . GLU A 1 81 ? -20.930 17.624 14.508 1.00 74.25 81 GLU A N 1
ATOM 637 C CA . GLU A 1 81 ? -19.867 16.777 15.052 1.00 74.25 81 GLU A CA 1
ATOM 638 C C . GLU A 1 81 ? -18.531 17.054 14.355 1.00 74.25 81 GLU A C 1
ATOM 640 O O . GLU A 1 81 ? -18.468 17.563 13.236 1.00 74.25 81 GLU A O 1
ATOM 645 N N . LYS A 1 82 ? -17.431 16.755 15.052 1.00 79.00 82 LYS A N 1
ATOM 646 C CA . LYS A 1 82 ? -16.101 16.837 14.442 1.00 79.00 82 LYS A CA 1
ATOM 647 C C . LYS A 1 82 ? -16.010 15.833 13.287 1.00 79.00 82 LYS A C 1
ATOM 649 O O . LYS A 1 82 ? -16.585 14.751 13.426 1.00 79.00 82 LYS A O 1
ATOM 654 N N . PRO A 1 83 ? -15.279 16.158 12.204 1.00 84.19 83 PRO A N 1
ATOM 655 C CA . PRO A 1 83 ? -15.043 15.202 11.135 1.00 84.19 83 PRO A CA 1
ATOM 656 C C . PRO A 1 83 ? -14.422 13.934 11.716 1.00 84.19 83 PRO A C 1
ATOM 658 O O . PRO A 1 83 ? -13.636 13.982 12.668 1.00 84.19 83 PRO A O 1
ATOM 661 N N . THR A 1 84 ? -14.821 12.801 11.155 1.00 90.19 84 THR A N 1
ATOM 662 C CA . THR A 1 84 ? -14.220 11.516 11.485 1.00 90.19 84 THR A CA 1
ATOM 663 C C . THR A 1 84 ? -13.840 10.800 10.212 1.00 90.19 84 THR A C 1
ATOM 665 O O . THR A 1 84 ? -14.527 10.935 9.205 1.00 90.19 84 THR A O 1
ATOM 668 N N . TYR A 1 85 ? -12.763 10.035 10.270 1.00 91.94 85 TYR A N 1
ATOM 669 C CA . TYR A 1 85 ? -12.163 9.421 9.099 1.00 91.94 85 TYR A CA 1
ATOM 670 C C . TYR A 1 85 ? -12.192 7.900 9.215 1.00 91.94 85 TYR A C 1
ATOM 672 O O . TYR A 1 85 ? -12.201 7.335 10.319 1.00 91.94 85 TYR A O 1
ATOM 680 N N . ALA A 1 86 ? -12.230 7.244 8.061 1.00 93.19 86 ALA A N 1
ATOM 681 C CA . ALA A 1 86 ? -11.850 5.854 7.897 1.00 93.19 86 ALA A CA 1
ATOM 682 C C . ALA A 1 86 ? -10.509 5.800 7.167 1.00 93.19 86 ALA A C 1
ATOM 684 O O . ALA A 1 86 ? -10.390 6.359 6.084 1.00 93.19 86 ALA A O 1
ATOM 685 N N . THR A 1 87 ? -9.533 5.113 7.751 1.00 94.81 87 THR A N 1
ATOM 686 C CA . THR A 1 87 ? -8.183 4.964 7.203 1.00 94.81 87 THR A CA 1
ATOM 687 C C . THR A 1 87 ? -7.840 3.487 7.081 1.00 94.81 87 THR A C 1
ATOM 689 O O . THR A 1 87 ? -8.067 2.739 8.032 1.00 94.81 87 THR A O 1
ATOM 692 N N . ILE A 1 88 ? -7.261 3.058 5.958 1.00 95.81 88 ILE A N 1
ATOM 693 C CA . ILE A 1 88 ? -6.638 1.737 5.817 1.00 95.81 88 ILE A CA 1
ATOM 694 C C . ILE A 1 88 ? -5.115 1.860 5.903 1.00 95.81 88 ILE A C 1
ATOM 696 O O . ILE A 1 88 ? -4.467 2.602 5.164 1.00 95.81 88 ILE A O 1
ATOM 700 N N . ALA A 1 89 ? -4.538 1.109 6.830 1.00 95.94 89 ALA A N 1
ATOM 701 C CA . ALA A 1 89 ? -3.120 1.113 7.126 1.00 95.94 89 ALA A CA 1
ATOM 702 C C . ALA A 1 89 ? -2.532 -0.290 6.984 1.00 95.94 89 ALA A C 1
ATOM 704 O O . ALA A 1 89 ? -3.234 -1.306 7.057 1.00 95.94 89 ALA A O 1
ATOM 705 N N . ALA A 1 90 ? -1.220 -0.334 6.791 1.00 96.56 90 ALA A N 1
ATOM 706 C CA . ALA A 1 90 ? -0.452 -1.557 6.689 1.00 96.56 90 ALA A CA 1
ATOM 707 C C . ALA A 1 90 ? 0.751 -1.532 7.632 1.00 96.56 90 ALA A C 1
ATOM 709 O O . ALA A 1 90 ? 1.380 -0.499 7.849 1.00 96.56 90 ALA A O 1
ATOM 710 N N . LEU A 1 91 ? 1.086 -2.706 8.160 1.00 95.75 91 LEU A N 1
ATOM 711 C CA . LEU A 1 91 ? 2.313 -2.946 8.906 1.00 95.75 91 LEU A CA 1
ATOM 712 C C . LEU A 1 91 ? 3.097 -4.078 8.241 1.00 95.75 91 LEU A C 1
ATOM 714 O O . LEU A 1 91 ? 2.586 -5.195 8.119 1.00 95.75 91 LEU A O 1
ATOM 718 N N . ALA A 1 92 ? 4.332 -3.790 7.836 1.00 94.62 92 ALA A N 1
ATOM 719 C CA . ALA A 1 92 ? 5.267 -4.789 7.338 1.00 94.62 92 ALA A CA 1
ATOM 720 C C . ALA A 1 92 ? 5.820 -5.623 8.504 1.00 94.62 92 ALA A C 1
ATOM 722 O O . ALA A 1 92 ? 6.221 -5.098 9.542 1.00 94.62 92 ALA A O 1
ATOM 723 N N . LEU A 1 93 ? 5.810 -6.942 8.345 1.00 95.62 93 LEU A N 1
ATOM 724 C CA . LEU A 1 93 ? 6.151 -7.914 9.374 1.00 95.62 93 LEU A CA 1
ATOM 725 C C . LEU A 1 93 ? 7.159 -8.926 8.823 1.00 95.62 93 LEU A C 1
ATOM 727 O O . LEU A 1 93 ? 6.893 -9.556 7.796 1.00 95.62 93 LEU A O 1
ATOM 731 N N . PRO A 1 94 ? 8.286 -9.158 9.513 1.00 94.19 94 PRO A N 1
ATOM 732 C CA . PRO A 1 94 ? 9.292 -10.090 9.036 1.00 94.19 94 PRO A CA 1
ATOM 733 C C . PRO A 1 94 ? 8.792 -11.535 9.163 1.00 94.19 94 PRO A C 1
ATOM 735 O O . PRO A 1 94 ? 8.267 -11.948 10.202 1.00 94.19 94 PR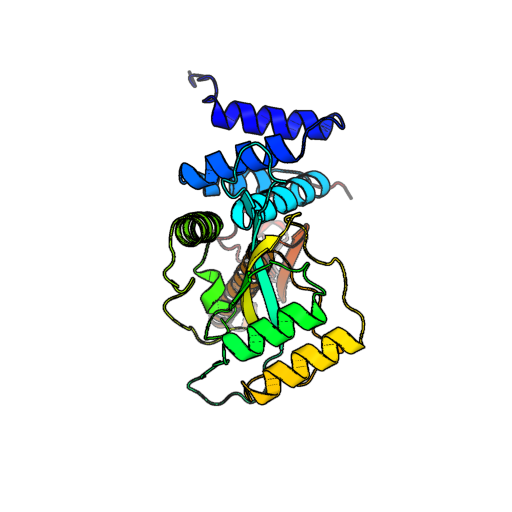O A O 1
ATOM 738 N N . LEU A 1 95 ? 8.991 -12.331 8.117 1.00 94.31 95 LEU A N 1
ATOM 739 C CA . LEU A 1 95 ? 8.741 -13.771 8.111 1.00 94.31 95 LEU A CA 1
ATOM 740 C C . LEU A 1 95 ? 9.985 -14.551 8.544 1.00 94.31 95 LEU A C 1
ATOM 742 O O . LEU A 1 95 ? 11.124 -14.105 8.402 1.00 94.31 95 LEU A O 1
ATOM 746 N N . GLN A 1 96 ? 9.780 -15.756 9.074 1.00 92.62 96 GLN A N 1
ATOM 747 C CA . GLN A 1 96 ? 10.890 -16.674 9.337 1.00 92.62 96 GLN A CA 1
ATOM 748 C C . GLN A 1 96 ? 11.558 -17.125 8.034 1.00 92.62 96 GLN A C 1
ATOM 750 O O . GLN A 1 96 ? 10.892 -17.319 7.030 1.00 92.62 96 GLN A O 1
ATOM 755 N N . ALA A 1 97 ? 12.862 -17.403 8.064 1.00 85.19 97 ALA A N 1
ATOM 756 C CA . ALA A 1 97 ? 13.585 -17.870 6.875 1.00 85.19 97 ALA A CA 1
ATOM 757 C C . ALA A 1 97 ? 13.186 -19.291 6.414 1.00 85.19 97 ALA A C 1
ATOM 759 O O . ALA A 1 97 ? 13.315 -19.628 5.243 1.00 85.19 97 ALA A O 1
ATOM 760 N N . ASN A 1 98 ? 12.716 -20.145 7.332 1.00 82.00 98 ASN A N 1
ATOM 761 C CA . ASN A 1 98 ? 12.415 -21.557 7.061 1.00 82.00 98 ASN A CA 1
ATOM 762 C C . ASN A 1 98 ? 10.906 -21.821 7.098 1.00 82.00 98 ASN A C 1
ATOM 764 O O . ASN A 1 98 ? 10.414 -22.588 7.930 1.00 82.00 98 ASN A O 1
ATOM 768 N N . LEU A 1 99 ? 10.165 -21.158 6.213 1.00 85.19 99 LEU A N 1
ATOM 769 C CA . LEU A 1 99 ? 8.717 -21.319 6.132 1.00 85.19 99 LEU A CA 1
ATOM 770 C C . LEU A 1 99 ? 8.331 -22.715 5.636 1.00 85.19 99 LEU A C 1
ATOM 772 O O . LEU A 1 99 ? 8.940 -23.277 4.725 1.00 85.19 99 LEU A O 1
ATOM 776 N N . THR A 1 100 ? 7.267 -23.267 6.218 1.00 82.94 100 THR A N 1
ATOM 777 C CA . THR A 1 100 ? 6.670 -24.521 5.744 1.00 82.94 100 THR A CA 1
ATOM 778 C C . THR A 1 100 ? 5.454 -24.219 4.878 1.00 82.94 100 THR A C 1
ATOM 780 O O . THR A 1 100 ? 4.593 -23.426 5.253 1.00 82.94 100 THR A O 1
ATOM 783 N N . ALA A 1 101 ? 5.379 -24.850 3.705 1.00 81.44 101 ALA A N 1
ATOM 784 C CA . ALA A 1 101 ? 4.242 -24.707 2.804 1.00 81.44 101 ALA A CA 1
ATOM 785 C C . ALA A 1 101 ? 3.149 -25.756 3.116 1.00 81.44 101 ALA A C 1
ATOM 787 O O . ALA A 1 101 ? 3.478 -26.918 3.376 1.00 81.44 101 ALA A O 1
ATOM 788 N N . PRO A 1 102 ? 1.853 -25.400 3.039 1.00 84.38 102 PRO A N 1
ATOM 789 C CA . PRO A 1 102 ? 1.327 -24.072 2.724 1.00 84.38 102 PRO A CA 1
ATOM 790 C C . PRO A 1 102 ? 1.377 -23.121 3.929 1.00 84.38 102 PRO A C 1
ATOM 792 O O . PRO A 1 102 ? 1.085 -23.523 5.057 1.00 84.38 102 PRO A O 1
ATOM 795 N N . LEU A 1 103 ? 1.665 -21.846 3.656 1.00 87.69 103 LEU A N 1
ATOM 796 C CA . LEU A 1 103 ? 1.575 -20.775 4.645 1.00 87.69 103 LEU A CA 1
ATOM 797 C C . LEU A 1 103 ? 0.137 -20.611 5.143 1.00 87.69 103 LEU A C 1
ATOM 799 O O . LEU A 1 103 ? -0.811 -20.645 4.350 1.00 87.69 103 LEU A O 1
ATOM 803 N N . LYS A 1 104 ? -0.036 -20.419 6.453 1.00 89.31 104 LYS A N 1
ATOM 804 C CA . LYS A 1 104 ? -1.346 -20.139 7.048 1.00 89.31 104 LYS A CA 1
ATOM 805 C C . LYS A 1 104 ? -1.538 -18.640 7.218 1.00 89.31 104 LYS A C 1
ATOM 807 O O . LYS A 1 104 ? -2.611 -18.158 6.855 1.00 89.31 104 LYS A O 1
ATOM 812 N N . LEU A 1 105 ? -0.523 -17.954 7.758 1.00 93.31 105 LEU A N 1
ATOM 813 C CA . LEU A 1 105 ? -0.501 -16.504 8.009 1.00 93.31 105 LEU A CA 1
ATOM 814 C C . LEU A 1 105 ? -1.759 -15.987 8.716 1.00 93.31 105 LEU A C 1
ATOM 816 O O . LEU A 1 105 ? -2.292 -14.935 8.379 1.00 93.31 105 LEU A O 1
ATOM 820 N N . LYS A 1 106 ? -2.299 -16.765 9.655 1.00 94.69 106 LYS A N 1
ATOM 821 C CA . LYS A 1 106 ? -3.558 -16.435 10.328 1.00 94.69 106 LYS A CA 1
ATOM 822 C C . LYS A 1 106 ? -3.298 -15.679 11.614 1.00 94.69 106 LYS A C 1
ATOM 824 O O . LYS A 1 106 ? -2.421 -16.060 12.383 1.00 94.69 106 LYS A O 1
ATOM 829 N N . ILE A 1 107 ? -4.150 -14.702 11.872 1.00 95.62 107 ILE A N 1
ATOM 830 C CA . ILE A 1 107 ? -4.200 -13.961 13.127 1.00 95.62 107 ILE A CA 1
ATOM 831 C C . ILE A 1 107 ? -5.640 -13.918 13.637 1.00 95.62 107 ILE A C 1
ATOM 833 O O . ILE A 1 107 ? -6.581 -14.192 12.890 1.00 95.62 107 ILE A O 1
ATOM 837 N N . ASP A 1 108 ? -5.809 -13.623 14.919 1.00 96.56 108 ASP A N 1
ATOM 838 C CA . ASP A 1 108 ? -7.101 -13.308 15.514 1.00 96.56 108 ASP A CA 1
ATOM 839 C C . ASP A 1 108 ? -7.373 -11.805 15.320 1.00 96.56 108 ASP A C 1
ATOM 841 O O . ASP A 1 108 ? -6.661 -10.980 15.906 1.00 96.56 108 ASP A O 1
ATOM 845 N N . PRO A 1 109 ? -8.384 -11.425 14.511 1.00 95.06 109 PRO A N 1
ATOM 846 C CA . PRO A 1 109 ? -8.708 -10.024 14.273 1.00 95.06 109 PRO A CA 1
ATOM 847 C C . PRO A 1 109 ? -9.039 -9.245 15.540 1.00 95.06 109 PRO A C 1
ATOM 849 O O . PRO A 1 109 ? -8.695 -8.074 15.630 1.00 95.06 109 PRO A O 1
ATOM 852 N N . ILE A 1 110 ? -9.708 -9.873 16.513 1.00 95.06 110 ILE A N 1
ATOM 853 C CA . ILE A 1 110 ? -10.179 -9.184 17.720 1.00 95.06 110 ILE A CA 1
ATOM 854 C C . ILE A 1 110 ? -8.987 -8.919 18.634 1.00 95.06 110 ILE A C 1
ATOM 856 O O . ILE A 1 110 ? -8.744 -7.780 19.020 1.00 95.06 110 ILE A O 1
ATOM 860 N N . ALA A 1 111 ? -8.190 -9.955 18.908 1.00 96.56 111 ALA A N 1
ATOM 861 C CA . ALA A 1 111 ? -7.000 -9.809 19.741 1.00 96.56 111 ALA A CA 1
ATOM 862 C C . ALA A 1 111 ? -5.973 -8.853 19.112 1.00 96.56 111 ALA A C 1
ATOM 864 O O . ALA A 1 111 ? -5.322 -8.085 19.819 1.00 96.56 111 ALA A O 1
ATOM 865 N N . THR A 1 112 ? -5.835 -8.879 17.784 1.00 96.88 112 THR A N 1
ATOM 866 C CA . THR A 1 112 ? -4.945 -7.959 17.066 1.00 96.88 112 THR A CA 1
ATOM 867 C C . THR A 1 112 ? -5.482 -6.529 17.056 1.00 96.88 112 THR A C 1
ATOM 869 O O . THR A 1 112 ? -4.700 -5.602 17.234 1.00 96.88 112 THR A O 1
ATOM 872 N N . ALA A 1 113 ? -6.795 -6.324 16.917 1.00 95.56 113 ALA A N 1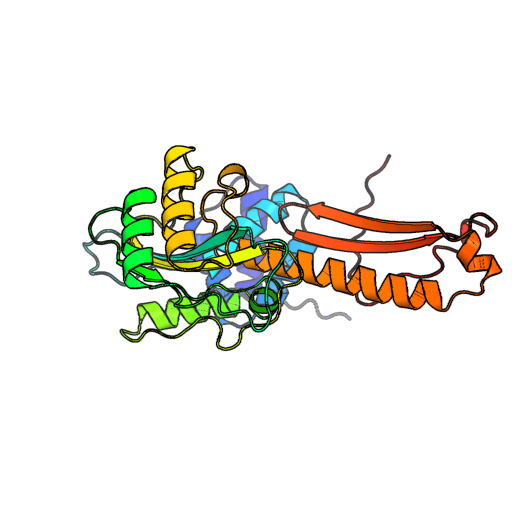
ATOM 873 C CA . ALA A 1 113 ? -7.399 -4.995 17.017 1.00 95.56 113 ALA A CA 1
ATOM 874 C C . ALA A 1 113 ? -7.165 -4.365 18.400 1.00 95.56 113 ALA A C 1
ATOM 876 O O . ALA A 1 113 ? -6.773 -3.203 18.478 1.00 95.56 113 ALA A O 1
ATOM 877 N N . ASP A 1 114 ? -7.328 -5.138 19.479 1.00 94.81 114 ASP A N 1
ATOM 878 C CA . ASP A 1 114 ? -7.065 -4.678 20.851 1.00 94.81 114 ASP A CA 1
ATOM 879 C C . ASP A 1 114 ? -5.583 -4.310 21.059 1.00 94.81 114 ASP A C 1
ATOM 881 O O . ASP A 1 114 ? -5.258 -3.298 21.693 1.00 94.81 114 ASP A O 1
ATOM 885 N N . LEU A 1 115 ? -4.676 -5.114 20.492 1.00 95.25 115 LEU A N 1
ATOM 886 C CA . LEU A 1 115 ? -3.234 -4.866 20.504 1.00 95.25 115 LEU A CA 1
ATOM 887 C C . LEU A 1 115 ? -2.897 -3.553 19.783 1.00 95.25 115 LEU A C 1
ATOM 889 O O . LEU A 1 115 ? -2.232 -2.687 20.353 1.00 95.25 115 LEU A O 1
ATOM 893 N N . LEU A 1 116 ? -3.404 -3.378 18.559 1.00 94.56 116 LEU A N 1
ATOM 894 C CA . LEU A 1 116 ? -3.204 -2.165 17.769 1.00 94.56 116 LEU A CA 1
ATOM 895 C C . LEU A 1 116 ? -3.783 -0.941 18.477 1.00 94.56 116 LEU A C 1
ATOM 897 O O . LEU A 1 116 ? -3.074 0.044 18.641 1.00 94.56 116 LEU A O 1
ATOM 901 N N . HIS A 1 117 ? -5.017 -1.010 18.978 1.00 92.06 117 HIS A N 1
ATOM 902 C CA . HIS A 1 117 ? -5.639 0.106 19.691 1.00 92.06 117 HIS A CA 1
ATOM 903 C C . HIS A 1 117 ? -4.804 0.546 20.903 1.00 92.06 117 HIS A C 1
ATOM 905 O O . HIS A 1 117 ? -4.672 1.743 21.169 1.00 92.06 117 HIS A O 1
ATOM 911 N N . THR A 1 118 ? -4.231 -0.408 21.639 1.00 90.56 118 THR A N 1
ATOM 912 C CA . THR A 1 118 ? -3.408 -0.119 22.820 1.00 90.56 118 THR A CA 1
ATOM 913 C C . THR A 1 118 ? -2.100 0.569 22.435 1.00 90.56 118 THR A C 1
ATOM 915 O O . THR A 1 118 ? -1.761 1.607 23.002 1.00 90.56 118 THR A O 1
ATOM 918 N N . HIS A 1 119 ? -1.365 0.019 21.468 1.00 90.44 119 HIS A N 1
ATOM 919 C CA . HIS A 1 119 ? -0.011 0.485 21.161 1.00 90.44 119 HIS A CA 1
ATOM 920 C C . HIS A 1 119 ? 0.035 1.655 20.174 1.00 90.44 119 HIS A C 1
ATOM 922 O O . HIS A 1 119 ? 0.985 2.432 20.227 1.00 90.44 119 HIS A O 1
ATOM 928 N N . LEU A 1 120 ? -0.996 1.841 19.345 1.00 87.31 120 LEU A N 1
ATOM 929 C CA . LEU A 1 120 ? -1.175 3.036 18.512 1.00 87.31 120 LEU A CA 1
ATOM 930 C C . LEU A 1 120 ? -1.738 4.232 19.286 1.00 87.31 120 LEU A C 1
ATOM 932 O O . LEU A 1 120 ? -1.819 5.322 18.734 1.00 87.31 120 LEU A O 1
ATOM 936 N N . GLN A 1 121 ? -2.122 4.044 20.555 1.00 86.69 121 GLN A N 1
ATOM 937 C CA . GLN A 1 121 ? -2.707 5.093 21.399 1.00 86.69 121 GLN A CA 1
ATOM 938 C C . GLN A 1 121 ? -3.939 5.750 20.752 1.00 86.69 121 GLN A C 1
ATOM 940 O O . GLN A 1 121 ? -4.148 6.959 20.866 1.00 86.69 121 GLN A O 1
ATOM 945 N N . LEU A 1 122 ? -4.762 4.945 20.068 1.00 87.56 122 LEU A N 1
ATOM 946 C CA . LEU A 1 122 ? -5.899 5.460 19.310 1.00 87.56 122 LEU A CA 1
ATOM 947 C C . LEU A 1 122 ? -6.913 6.146 20.235 1.00 87.56 122 LEU A C 1
ATOM 949 O O . LEU A 1 122 ? -7.166 5.666 21.351 1.00 87.56 122 LEU A O 1
ATOM 953 N N . PRO A 1 123 ? -7.520 7.259 19.789 1.00 86.56 123 PRO A N 1
ATOM 954 C CA . PRO A 1 123 ? -8.473 7.985 20.603 1.00 86.56 123 PRO A CA 1
ATOM 955 C C . PRO A 1 123 ? -9.716 7.129 20.891 1.00 86.56 123 PRO A C 1
ATOM 957 O O . PRO A 1 123 ? -10.139 6.338 20.037 1.00 86.56 123 PRO A O 1
ATOM 960 N N . PRO A 1 124 ? -10.346 7.298 22.071 1.00 85.06 124 PRO A N 1
ATOM 961 C CA . PRO A 1 124 ? -11.565 6.577 22.411 1.00 85.06 124 PRO A CA 1
ATOM 962 C C . PRO A 1 124 ? -12.655 6.785 21.357 1.00 85.06 124 PRO A C 1
ATOM 964 O O . PRO A 1 124 ? -12.926 7.917 20.964 1.00 85.06 124 PRO A O 1
ATOM 967 N N . GLY A 1 125 ? -13.309 5.698 20.946 1.00 85.38 125 GLY A N 1
ATOM 968 C CA . GLY A 1 125 ? -14.327 5.722 19.890 1.00 85.38 125 GLY A CA 1
ATOM 969 C C . GLY A 1 125 ? -13.806 5.291 18.518 1.00 85.38 125 GLY A C 1
ATOM 970 O O . GLY A 1 125 ? -14.623 4.971 17.658 1.00 85.38 125 GLY A O 1
ATOM 971 N N . THR A 1 126 ? -12.484 5.185 18.345 1.00 90.88 126 THR A N 1
ATOM 972 C CA . THR A 1 126 ? -11.888 4.597 17.140 1.00 90.88 126 THR A CA 1
ATOM 973 C C . THR A 1 126 ? -12.135 3.092 17.113 1.00 90.88 126 THR A C 1
ATOM 975 O O . THR A 1 126 ? -11.826 2.375 18.066 1.00 90.88 126 THR A O 1
ATOM 978 N N . VAL A 1 127 ? -12.686 2.596 16.011 1.00 91.62 127 VAL A N 1
ATOM 979 C CA . VAL A 1 127 ? -12.899 1.166 15.781 1.00 91.62 127 VAL A CA 1
ATOM 980 C C . VAL A 1 127 ? -11.797 0.652 14.869 1.00 91.62 127 VAL A C 1
ATOM 982 O O . VAL A 1 127 ? -11.685 1.108 13.735 1.00 91.62 127 VAL A O 1
ATOM 985 N N . VAL A 1 128 ? -11.030 -0.331 15.347 1.00 93.12 128 VAL A N 1
ATOM 986 C CA . VAL A 1 128 ? -10.019 -1.026 14.542 1.00 93.12 128 VAL A CA 1
ATOM 987 C C . VAL A 1 128 ? -10.609 -2.314 13.977 1.00 93.12 128 VAL A C 1
ATOM 989 O O . VAL A 1 128 ? -11.144 -3.137 14.723 1.00 93.12 128 VAL A O 1
ATOM 992 N N . ARG A 1 129 ? -10.508 -2.508 12.662 1.00 92.69 129 ARG A N 1
ATOM 993 C CA . ARG A 1 129 ? -10.819 -3.778 11.991 1.00 92.69 129 ARG A CA 1
ATOM 994 C C . ARG A 1 129 ? -9.548 -4.339 11.387 1.00 92.69 129 ARG A C 1
ATOM 996 O O . ARG A 1 129 ? -8.757 -3.603 10.825 1.00 92.69 129 ARG A O 1
ATOM 1003 N N . VAL A 1 130 ? -9.348 -5.643 11.513 1.00 94.06 130 VAL A N 1
ATOM 1004 C CA . VAL A 1 130 ? -8.104 -6.296 11.105 1.00 94.06 130 VAL A CA 1
ATOM 1005 C C . VAL A 1 130 ? -8.417 -7.442 10.158 1.00 94.06 130 VAL A C 1
ATOM 1007 O O . VAL A 1 130 ? -9.337 -8.228 10.410 1.00 94.06 130 VAL A O 1
ATOM 1010 N N . GLU A 1 131 ? -7.631 -7.570 9.092 1.00 92.81 131 GLU A N 1
ATOM 1011 C CA . GLU A 1 131 ? -7.705 -8.734 8.216 1.00 92.81 131 GLU A CA 1
ATOM 1012 C C . GLU A 1 131 ? -7.369 -10.018 8.983 1.00 92.81 131 GLU A C 1
ATOM 1014 O O . GLU A 1 131 ? -6.380 -10.116 9.701 1.00 92.81 131 GLU A O 1
ATOM 1019 N N . SER A 1 132 ? -8.172 -11.068 8.805 1.00 91.12 132 SER A N 1
ATOM 1020 C CA . SER A 1 132 ? -7.947 -12.356 9.497 1.00 91.12 132 SER A CA 1
ATOM 1021 C C . SER A 1 132 ? -6.695 -13.111 9.044 1.00 91.12 132 SER A C 1
ATOM 1023 O O . SER A 1 132 ? -6.346 -14.164 9.595 1.00 91.12 132 SER A O 1
ATOM 1025 N N . ARG A 1 133 ? -6.037 -12.606 8.002 1.00 93.06 133 ARG A N 1
ATOM 1026 C CA . ARG A 1 133 ? -4.856 -13.201 7.405 1.00 93.06 133 ARG A CA 1
ATOM 1027 C C . ARG A 1 133 ? -3.877 -12.109 7.004 1.00 93.06 133 ARG A C 1
ATOM 1029 O O . ARG A 1 133 ? -4.280 -11.143 6.368 1.00 93.06 133 ARG A O 1
ATOM 1036 N N . LEU A 1 134 ? -2.604 -12.314 7.324 1.00 95.62 134 LEU A N 1
ATOM 1037 C CA . LEU A 1 134 ? -1.529 -11.478 6.806 1.00 95.62 134 LEU A CA 1
ATOM 1038 C C . LEU A 1 134 ? -1.374 -11.739 5.309 1.00 95.62 134 LEU A C 1
ATOM 1040 O O . LEU A 1 134 ? -1.438 -12.890 4.859 1.00 95.62 134 LEU A O 1
ATOM 1044 N N . LEU A 1 135 ? -1.178 -10.671 4.551 1.00 95.38 135 LEU A N 1
ATOM 1045 C CA . LEU A 1 135 ? -0.935 -10.743 3.120 1.00 95.38 135 LEU A CA 1
ATOM 1046 C C . LEU A 1 135 ? 0.562 -10.878 2.850 1.00 95.38 135 LEU A C 1
ATOM 1048 O O . LEU A 1 135 ? 1.391 -10.570 3.698 1.00 95.38 135 LEU A O 1
ATOM 1052 N N . THR A 1 136 ? 0.910 -11.373 1.676 1.00 94.12 136 THR A N 1
ATOM 1053 C CA . THR A 1 136 ? 2.290 -11.372 1.176 1.00 94.12 136 THR A CA 1
ATOM 1054 C C . THR A 1 136 ? 2.465 -10.233 0.187 1.00 94.12 136 THR A C 1
ATOM 1056 O O . THR A 1 136 ? 1.475 -9.746 -0.358 1.00 94.12 136 THR A O 1
ATOM 1059 N N . ASP A 1 137 ? 3.704 -9.851 -0.084 1.00 90.88 137 ASP A N 1
ATOM 1060 C CA . ASP A 1 137 ? 4.065 -8.956 -1.187 1.00 90.88 137 ASP A CA 1
ATOM 1061 C C . ASP A 1 137 ? 3.422 -9.379 -2.521 1.00 90.88 137 ASP A C 1
ATOM 1063 O O . ASP A 1 137 ? 2.714 -8.591 -3.139 1.00 90.88 137 ASP A O 1
ATOM 1067 N N . ALA A 1 138 ? 3.510 -10.657 -2.897 1.00 90.50 138 ALA A N 1
ATOM 1068 C CA . ALA A 1 138 ? 2.854 -11.183 -4.098 1.00 90.50 138 ALA A CA 1
ATOM 1069 C C . ALA A 1 138 ? 1.321 -11.046 -4.066 1.00 90.50 138 ALA A C 1
ATOM 1071 O O . ALA A 1 138 ? 0.664 -10.987 -5.100 1.00 90.50 138 ALA A O 1
ATOM 1072 N N . THR A 1 139 ? 0.715 -11.042 -2.876 1.00 93.19 139 THR A N 1
ATOM 1073 C CA . THR A 1 139 ? -0.729 -10.815 -2.743 1.00 93.19 139 THR A CA 1
ATOM 1074 C C . THR A 1 139 ? -1.070 -9.331 -2.849 1.00 93.19 139 THR A C 1
ATOM 1076 O O . THR A 1 139 ? -2.062 -8.994 -3.491 1.00 93.19 139 THR A O 1
ATOM 1079 N N . LEU A 1 140 ? -0.267 -8.462 -2.228 1.00 91.94 140 LEU A N 1
ATOM 1080 C CA . LEU A 1 140 ? -0.429 -7.010 -2.290 1.00 91.94 140 LEU A CA 1
ATOM 1081 C C . LEU A 1 140 ? -0.176 -6.452 -3.691 1.00 91.94 140 LEU A C 1
ATOM 1083 O O . LEU A 1 140 ? -0.862 -5.516 -4.080 1.00 91.94 140 LEU A O 1
ATOM 1087 N N . GLU A 1 141 ? 0.733 -7.050 -4.466 1.00 89.31 141 GLU A N 1
ATOM 1088 C CA . GLU A 1 141 ? 0.998 -6.670 -5.862 1.00 89.31 141 GLU A CA 1
ATOM 1089 C C . GLU A 1 141 ? -0.285 -6.659 -6.712 1.00 89.31 141 GLU A C 1
ATOM 1091 O O . GLU A 1 141 ? -0.432 -5.848 -7.623 1.00 89.31 141 GLU A O 1
ATOM 1096 N N . MET A 1 142 ? -1.238 -7.538 -6.391 1.00 90.75 142 MET A N 1
ATOM 1097 C CA . MET A 1 142 ? -2.508 -7.667 -7.108 1.00 90.75 142 MET A CA 1
ATOM 1098 C C . MET A 1 142 ? -3.514 -6.549 -6.793 1.00 90.75 142 MET A C 1
ATOM 1100 O O . MET A 1 142 ? -4.578 -6.515 -7.414 1.00 90.75 142 MET A O 1
ATOM 1104 N N . LEU A 1 143 ? -3.226 -5.698 -5.806 1.00 93.19 143 LEU A N 1
ATOM 1105 C CA . LEU A 1 143 ? -4.054 -4.560 -5.419 1.00 93.19 143 LEU A CA 1
ATOM 1106 C C . LEU A 1 143 ? -3.604 -3.292 -6.157 1.00 93.19 143 LEU A C 1
ATOM 1108 O O . LEU A 1 143 ? -2.508 -3.225 -6.715 1.00 93.19 143 LEU A O 1
ATOM 1112 N N . ASN A 1 144 ? -4.474 -2.286 -6.164 1.00 93.19 144 ASN A N 1
ATOM 1113 C CA . ASN A 1 144 ? -4.213 -0.966 -6.730 1.00 93.19 144 ASN A CA 1
ATOM 1114 C C . ASN A 1 144 ? -4.873 0.124 -5.866 1.00 93.19 144 ASN A C 1
ATOM 1116 O O . ASN A 1 144 ? -5.620 -0.188 -4.930 1.00 93.19 144 ASN A O 1
ATOM 1120 N N . LEU A 1 145 ? -4.594 1.396 -6.159 1.00 94.81 145 LEU A N 1
ATOM 1121 C CA . LEU A 1 145 ? -5.105 2.522 -5.368 1.00 94.81 145 LEU A CA 1
ATOM 1122 C C . LEU A 1 145 ? -6.635 2.580 -5.399 1.00 94.81 145 LEU A C 1
ATOM 1124 O O . LEU A 1 145 ? -7.269 2.812 -4.368 1.00 94.81 145 LEU A O 1
ATOM 1128 N N . GLN A 1 146 ? -7.235 2.322 -6.565 1.00 94.75 146 GLN A N 1
ATOM 1129 C CA . GLN A 1 146 ? -8.687 2.319 -6.711 1.00 94.75 146 GLN A CA 1
ATOM 1130 C C . GLN A 1 146 ? -9.353 1.253 -5.827 1.00 94.75 146 GLN A C 1
ATOM 1132 O O . GLN A 1 146 ? -10.364 1.527 -5.190 1.00 94.75 146 GLN A O 1
ATOM 1137 N N . MET A 1 147 ? -8.773 0.056 -5.729 1.00 95.06 147 MET A N 1
ATOM 1138 C CA . MET A 1 147 ? -9.299 -1.029 -4.900 1.00 95.06 147 MET A CA 1
ATOM 1139 C C . MET A 1 147 ? -9.295 -0.678 -3.412 1.00 95.06 147 MET A C 1
ATOM 1141 O O . MET A 1 147 ? -10.234 -1.058 -2.713 1.00 95.06 147 MET A O 1
ATOM 1145 N N . PHE A 1 148 ? -8.277 0.034 -2.916 1.00 95.38 148 PHE A N 1
ATOM 1146 C CA . PHE A 1 148 ? -8.272 0.505 -1.527 1.00 95.38 148 PHE A CA 1
ATOM 1147 C C . PHE A 1 148 ? -9.368 1.539 -1.275 1.00 95.38 148 PHE A C 1
ATOM 1149 O O . PHE A 1 148 ? -10.105 1.413 -0.294 1.00 95.38 148 PHE A O 1
ATOM 1156 N N . HIS A 1 149 ? -9.525 2.491 -2.194 1.00 95.00 149 HIS A N 1
ATOM 1157 C CA . HIS A 1 149 ? -10.561 3.511 -2.101 1.00 95.00 149 HIS A CA 1
ATOM 1158 C C . HIS A 1 149 ? -11.968 2.889 -2.126 1.00 95.00 149 HIS A C 1
ATOM 1160 O O . HIS A 1 149 ? -12.756 3.090 -1.202 1.00 95.00 149 HIS A O 1
ATOM 1166 N N . ASP A 1 150 ? -12.259 2.036 -3.113 1.00 93.44 150 ASP A N 1
ATOM 1167 C CA . ASP A 1 150 ? -13.546 1.340 -3.250 1.00 93.44 150 ASP A CA 1
ATOM 1168 C C . ASP A 1 150 ? -13.863 0.463 -2.026 1.00 93.44 150 ASP A C 1
ATOM 1170 O O . ASP A 1 150 ? -15.019 0.348 -1.588 1.00 93.44 150 ASP A O 1
ATOM 1174 N N . HIS A 1 151 ? -12.832 -0.171 -1.457 1.00 92.38 151 HIS A N 1
ATOM 1175 C CA . HIS A 1 151 ? -12.956 -0.967 -0.242 1.00 92.38 151 HIS A CA 1
ATOM 1176 C C . HIS A 1 151 ? -13.337 -0.097 0.957 1.00 92.38 151 HIS A C 1
ATOM 1178 O O . HIS A 1 151 ? -14.280 -0.442 1.670 1.00 92.38 151 HIS A O 1
ATOM 1184 N N . LEU A 1 152 ? -12.678 1.048 1.153 1.00 91.06 152 LEU A N 1
ATOM 1185 C CA . LEU A 1 152 ? -13.010 1.988 2.228 1.00 91.06 152 LEU A CA 1
ATOM 1186 C C . LEU A 1 152 ? -14.418 2.560 2.096 1.00 91.06 152 LEU A C 1
ATOM 1188 O O . LEU A 1 152 ? -15.152 2.563 3.084 1.00 91.06 152 LEU A O 1
ATOM 1192 N N . VAL A 1 153 ? -14.828 2.959 0.889 1.00 90.75 153 VAL A N 1
ATOM 1193 C CA . VAL A 1 153 ? -16.203 3.406 0.607 1.00 90.75 153 VAL A CA 1
ATOM 1194 C C . VAL A 1 153 ? -17.201 2.316 1.001 1.00 90.75 153 VAL A C 1
ATOM 1196 O O . VAL A 1 153 ? -18.149 2.554 1.751 1.00 90.75 153 VAL A O 1
ATOM 1199 N N . THR A 1 154 ? -16.937 1.072 0.596 1.00 89.31 154 THR A N 1
ATOM 1200 C CA . THR A 1 154 ? -17.783 -0.071 0.960 1.00 89.31 154 THR A CA 1
ATOM 1201 C C . THR A 1 154 ? -17.820 -0.296 2.472 1.00 89.31 154 THR A C 1
ATOM 1203 O O . THR A 1 154 ? -18.879 -0.588 3.024 1.00 89.31 154 THR A O 1
ATOM 1206 N N . VAL A 1 155 ? -16.681 -0.195 3.155 1.00 85.12 155 VAL A N 1
ATOM 1207 C CA . VAL A 1 155 ? -16.535 -0.392 4.605 1.00 85.12 155 VAL A CA 1
ATOM 1208 C C . VAL A 1 155 ? -17.238 0.697 5.412 1.00 85.12 155 VAL A C 1
ATOM 1210 O O . VAL A 1 155 ? -17.819 0.380 6.454 1.00 85.12 155 VAL A O 1
ATOM 1213 N N . ALA A 1 156 ? -17.208 1.940 4.934 1.00 83.69 156 ALA A N 1
ATOM 1214 C CA . ALA A 1 156 ? -17.902 3.075 5.528 1.00 83.69 156 ALA A CA 1
ATOM 1215 C C . ALA A 1 156 ? -19.428 2.931 5.400 1.00 83.69 156 ALA A C 1
ATOM 1217 O O . ALA A 1 156 ? -20.152 3.089 6.386 1.00 83.69 156 ALA A O 1
ATOM 1218 N N . ASP A 1 157 ? -19.911 2.519 4.225 1.00 81.75 157 ASP A N 1
ATOM 1219 C CA . ASP A 1 157 ? -21.342 2.324 3.953 1.00 81.75 157 ASP A CA 1
ATOM 1220 C C . ASP A 1 157 ? -21.916 1.037 4.574 1.00 81.75 157 ASP A C 1
ATOM 1222 O O . ASP A 1 157 ? -23.122 0.904 4.824 1.00 81.75 157 ASP A O 1
ATOM 1226 N N . SER A 1 158 ? -21.063 0.040 4.812 1.00 70.31 158 SER A N 1
ATOM 1227 C CA . SER A 1 158 ? -21.463 -1.308 5.204 1.00 70.31 158 SER A CA 1
ATOM 1228 C C . SER A 1 158 ? -21.126 -1.633 6.655 1.00 70.31 158 SER A C 1
ATOM 1230 O O . SER A 1 158 ? -20.046 -1.390 7.181 1.00 70.31 158 SER A O 1
ATOM 1232 N N . ARG A 1 159 ? -22.027 -2.375 7.305 1.00 59.88 159 ARG A N 1
ATOM 1233 C CA . ARG A 1 159 ? -21.722 -3.047 8.583 1.00 59.88 159 ARG A CA 1
ATOM 1234 C C . ARG A 1 159 ? -21.061 -4.418 8.409 1.00 59.88 159 ARG A C 1
ATOM 1236 O O . ARG A 1 159 ? -20.831 -5.104 9.404 1.00 59.88 159 ARG A O 1
ATOM 1243 N N . ARG A 1 160 ? -20.841 -4.880 7.174 1.00 65.50 160 ARG A N 1
ATOM 1244 C CA . ARG A 1 160 ? -20.269 -6.204 6.888 1.00 65.50 160 ARG A CA 1
ATOM 1245 C C . ARG A 1 160 ? -18.790 -6.099 6.567 1.00 65.50 160 ARG A C 1
ATOM 1247 O O . ARG A 1 160 ? -18.411 -5.348 5.680 1.00 65.50 160 ARG A O 1
ATOM 1254 N N . VAL A 1 161 ? -18.016 -6.951 7.228 1.00 67.88 161 VAL A N 1
ATOM 1255 C CA . VAL A 1 161 ? -16.600 -7.174 6.941 1.00 67.88 161 VAL A CA 1
ATOM 1256 C C . VAL A 1 161 ? -16.476 -7.855 5.578 1.00 67.88 161 VAL A C 1
ATOM 1258 O O . VAL A 1 161 ? -17.003 -8.956 5.385 1.00 67.88 161 VAL A O 1
ATOM 1261 N N . GLN A 1 162 ? -15.809 -7.190 4.643 1.00 76.56 162 GLN A N 1
ATOM 1262 C CA . GLN A 1 162 ? -15.299 -7.787 3.412 1.00 76.56 162 GLN A CA 1
ATOM 1263 C C . GLN A 1 162 ? -13.779 -7.845 3.527 1.00 76.56 162 GLN A C 1
ATOM 1265 O O . GLN A 1 162 ? -13.199 -7.008 4.204 1.00 76.56 162 GLN A O 1
ATOM 1270 N N . SER A 1 163 ? -13.160 -8.869 2.943 1.00 84.75 163 SER A N 1
ATOM 1271 C CA . SER A 1 163 ? -11.700 -8.954 2.937 1.00 84.75 163 SER A CA 1
ATOM 1272 C C . SER A 1 163 ? -11.163 -8.193 1.735 1.00 84.75 163 SER A C 1
ATOM 1274 O O . SER A 1 163 ? -11.688 -8.380 0.634 1.00 84.75 163 SER A O 1
ATOM 1276 N N . VAL A 1 164 ? -10.109 -7.407 1.942 1.00 87.06 164 VAL A N 1
ATOM 1277 C CA . VAL A 1 164 ? -9.401 -6.663 0.891 1.00 87.06 164 VAL A CA 1
ATOM 1278 C C . VAL A 1 164 ? -8.869 -7.612 -0.187 1.00 87.06 164 VAL A C 1
ATOM 1280 O O . VAL A 1 164 ? -8.946 -7.326 -1.379 1.00 87.06 164 VAL A O 1
ATOM 1283 N N . ALA A 1 165 ? -8.365 -8.784 0.215 1.00 85.25 165 ALA A N 1
ATOM 1284 C CA . ALA A 1 165 ? -7.783 -9.764 -0.696 1.00 85.25 165 ALA A CA 1
ATOM 1285 C C . ALA A 1 165 ? -8.333 -11.176 -0.448 1.00 85.25 165 ALA A C 1
ATOM 1287 O O . ALA A 1 165 ? -8.148 -11.787 0.603 1.00 85.25 165 ALA A O 1
ATOM 1288 N N . ALA A 1 166 ? -8.959 -11.761 -1.472 1.00 79.00 166 ALA A N 1
ATOM 1289 C CA . ALA A 1 166 ? -9.594 -13.076 -1.359 1.00 79.00 166 ALA A CA 1
ATOM 1290 C C . ALA A 1 166 ? -8.611 -14.265 -1.399 1.00 79.00 166 ALA A C 1
ATOM 1292 O O . ALA A 1 166 ? -8.961 -15.380 -0.994 1.00 79.00 166 ALA A O 1
ATOM 1293 N N . ARG A 1 167 ? -7.398 -14.068 -1.932 1.00 85.06 167 ARG A N 1
ATOM 1294 C CA . ARG A 1 167 ? -6.431 -15.140 -2.198 1.00 85.06 167 ARG A CA 1
ATOM 1295 C C . ARG A 1 167 ? -5.056 -14.766 -1.673 1.00 85.06 167 ARG A C 1
ATOM 1297 O O . ARG A 1 167 ? -4.572 -13.691 -1.970 1.00 85.06 167 ARG A O 1
ATOM 1304 N N . LEU A 1 168 ? -4.415 -15.709 -0.987 1.00 89.25 168 LEU A N 1
ATOM 1305 C CA . LEU A 1 168 ? -3.014 -15.605 -0.587 1.00 89.25 168 LEU A CA 1
ATOM 1306 C C . LEU A 1 168 ? -2.112 -16.245 -1.651 1.00 89.25 168 LEU A C 1
ATOM 1308 O O . LEU A 1 168 ? -2.346 -17.398 -2.037 1.00 89.25 168 LEU A O 1
ATOM 1312 N N . LEU A 1 169 ? -1.088 -15.518 -2.090 1.00 89.88 169 LEU A N 1
ATOM 1313 C CA . LEU A 1 169 ? -0.006 -16.011 -2.942 1.00 89.88 169 LEU A CA 1
ATOM 1314 C C . LEU A 1 169 ? 1.274 -16.254 -2.121 1.00 89.88 169 LEU A C 1
ATOM 1316 O O . LEU A 1 169 ? 1.443 -15.642 -1.066 1.00 89.88 169 LEU A O 1
ATOM 1320 N N . PRO A 1 170 ? 2.156 -17.183 -2.537 1.00 88.19 170 PRO A N 1
ATOM 1321 C CA . PRO A 1 170 ? 3.454 -17.361 -1.889 1.00 88.19 170 PRO A CA 1
ATOM 1322 C C . PRO A 1 170 ? 4.243 -16.047 -1.904 1.00 88.19 170 PRO A C 1
ATOM 1324 O O . PRO A 1 170 ? 4.186 -15.356 -2.917 1.00 88.19 170 PRO A O 1
ATOM 1327 N N . PRO A 1 171 ? 4.945 -15.701 -0.817 1.00 89.38 171 PRO A N 1
ATOM 1328 C CA . PRO A 1 171 ? 5.718 -14.476 -0.774 1.00 89.38 171 PRO A CA 1
ATOM 1329 C C . PRO A 1 171 ? 6.950 -14.576 -1.676 1.00 89.38 171 PRO A C 1
ATOM 1331 O O . PRO A 1 171 ? 7.491 -15.675 -1.855 1.00 89.38 171 PRO A O 1
ATOM 1334 N N . VAL A 1 172 ? 7.382 -13.440 -2.218 1.00 85.69 172 VAL A N 1
ATOM 1335 C CA . VAL A 1 172 ? 8.650 -13.320 -2.950 1.00 85.69 172 VAL A CA 1
ATOM 1336 C C . VAL A 1 172 ? 9.765 -12.935 -1.974 1.00 85.69 172 VAL A C 1
ATOM 1338 O O . VAL A 1 172 ? 10.811 -13.585 -1.947 1.00 85.69 172 VAL A O 1
ATOM 1341 N N . GLU A 1 173 ? 9.504 -11.973 -1.092 1.00 83.94 173 GLU A N 1
ATOM 1342 C CA . GLU A 1 173 ? 10.376 -11.574 0.011 1.00 83.94 173 GLU A CA 1
ATOM 1343 C C . GLU A 1 173 ? 9.985 -12.204 1.355 1.00 83.94 173 GLU A C 1
ATOM 1345 O O . GLU A 1 173 ? 8.889 -12.716 1.554 1.00 83.94 173 GLU A O 1
ATOM 1350 N N . ASN A 1 174 ? 10.866 -12.133 2.356 1.00 87.06 174 ASN A N 1
ATOM 1351 C CA . ASN A 1 174 ? 10.552 -12.605 3.712 1.00 87.06 174 ASN A CA 1
ATOM 1352 C C . ASN A 1 174 ? 9.725 -11.577 4.510 1.00 87.06 174 ASN A C 1
ATOM 1354 O O . ASN A 1 174 ? 10.018 -11.324 5.680 1.00 87.06 174 ASN A O 1
ATOM 1358 N N . THR A 1 175 ? 8.681 -11.022 3.893 1.00 90.31 175 THR A N 1
ATOM 1359 C CA . THR A 1 175 ? 7.819 -9.989 4.475 1.00 90.31 175 THR A CA 1
ATOM 1360 C C . THR A 1 175 ? 6.351 -10.372 4.306 1.00 90.31 175 THR A C 1
ATOM 1362 O O . THR A 1 175 ? 5.906 -10.802 3.242 1.00 90.31 175 THR A O 1
ATOM 1365 N N . ALA A 1 176 ? 5.583 -10.231 5.380 1.00 95.00 176 ALA A N 1
ATOM 1366 C CA . ALA A 1 176 ? 4.130 -10.292 5.370 1.00 95.00 176 ALA A CA 1
ATOM 1367 C C . ALA A 1 176 ? 3.558 -8.951 5.822 1.00 95.00 176 ALA A C 1
ATOM 1369 O O . ALA A 1 176 ? 4.216 -8.192 6.521 1.00 95.00 176 ALA A O 1
ATOM 1370 N N . PHE A 1 177 ? 2.315 -8.673 5.462 1.00 96.38 177 PHE A N 1
ATOM 1371 C CA . PHE A 1 177 ? 1.676 -7.394 5.712 1.00 96.38 177 PHE A CA 1
ATOM 1372 C C . PHE A 1 177 ? 0.391 -7.596 6.499 1.00 96.38 177 PHE A C 1
ATOM 1374 O O . PHE A 1 177 ? -0.484 -8.381 6.122 1.00 96.38 177 PHE A O 1
ATOM 1381 N N . LEU A 1 178 ? 0.286 -6.882 7.611 1.00 97.12 178 LEU A N 1
ATOM 1382 C CA . LEU A 1 178 ? -0.941 -6.751 8.378 1.00 97.12 178 LEU A CA 1
ATOM 1383 C C . LEU A 1 178 ? -1.709 -5.541 7.857 1.00 97.12 178 LEU A C 1
ATOM 1385 O O . LEU A 1 178 ? -1.283 -4.416 8.095 1.00 97.12 178 LEU A O 1
ATOM 1389 N N . LEU A 1 179 ? -2.837 -5.775 7.191 1.00 96.38 179 LEU A N 1
ATOM 1390 C CA . LEU A 1 179 ? -3.788 -4.720 6.842 1.00 96.38 179 LEU A CA 1
ATOM 1391 C C . LEU A 1 179 ? -4.818 -4.546 7.952 1.00 96.38 179 LEU A C 1
ATOM 1393 O O . LEU A 1 179 ? -5.371 -5.526 8.473 1.00 96.38 179 LEU A O 1
ATOM 1397 N N . PHE A 1 180 ? -5.090 -3.294 8.287 1.00 95.25 180 PHE A N 1
ATOM 1398 C CA . PHE A 1 180 ? -6.119 -2.932 9.245 1.00 95.25 180 PHE A CA 1
ATOM 1399 C C . PHE A 1 180 ? -6.750 -1.586 8.897 1.00 95.25 180 PHE A C 1
ATOM 1401 O O . PHE A 1 180 ? -6.131 -0.719 8.292 1.00 95.25 180 PHE A O 1
ATOM 1408 N N . GLU A 1 181 ? -8.000 -1.422 9.301 1.00 94.25 181 GLU A N 1
ATOM 1409 C CA . GLU A 1 181 ? -8.785 -0.210 9.124 1.00 94.25 181 GLU A CA 1
ATOM 1410 C C . GLU A 1 181 ? -8.987 0.451 10.482 1.00 94.25 181 GLU A C 1
ATOM 1412 O O . GLU A 1 181 ? -9.235 -0.230 11.482 1.00 94.25 181 GLU A O 1
ATOM 1417 N N . MET A 1 182 ? -8.958 1.774 10.514 1.00 93.12 182 MET A N 1
ATOM 1418 C CA . MET A 1 182 ? -9.319 2.583 11.670 1.00 93.12 182 MET A CA 1
ATOM 1419 C C . MET A 1 182 ? -10.478 3.479 11.263 1.00 93.12 182 MET A C 1
ATOM 1421 O O . MET A 1 182 ? -10.343 4.247 10.322 1.00 93.12 182 MET A O 1
ATOM 1425 N N . MET A 1 183 ? -11.614 3.389 11.948 1.00 91.44 183 MET A N 1
ATOM 1426 C CA . MET A 1 183 ? -12.777 4.237 11.664 1.00 91.44 183 MET A CA 1
ATOM 1427 C C . MET A 1 183 ? -13.151 5.066 12.881 1.00 91.44 183 MET A C 1
ATOM 1429 O O . MET A 1 183 ? -13.112 4.566 14.008 1.00 91.44 183 MET A O 1
ATOM 1433 N N . GLY A 1 184 ? -13.600 6.296 12.652 1.00 89.25 184 GLY A N 1
ATOM 1434 C CA . GLY A 1 184 ? -14.044 7.189 13.721 1.00 89.25 184 GLY A CA 1
ATOM 1435 C C . GLY A 1 184 ? -12.914 8.015 14.338 1.00 89.25 184 GLY A C 1
ATOM 1436 O O . GLY A 1 184 ? -13.142 8.698 15.335 1.00 89.25 184 GLY A O 1
ATOM 1437 N N . ALA A 1 185 ? -11.705 7.954 13.770 1.00 87.81 185 ALA A N 1
ATOM 1438 C CA . ALA A 1 185 ? -10.591 8.787 14.204 1.00 87.81 185 ALA A CA 1
ATOM 1439 C C . ALA A 1 185 ? -10.850 10.256 13.809 1.00 87.81 185 ALA A C 1
ATOM 1441 O O . ALA A 1 185 ? -11.419 10.495 12.746 1.00 87.81 185 ALA A O 1
ATOM 1442 N N . PRO A 1 186 ? -10.463 11.243 14.637 1.00 86.06 186 PRO A N 1
ATOM 1443 C CA . PRO A 1 186 ? -10.676 12.666 14.351 1.00 86.06 186 PRO A CA 1
ATOM 1444 C C . PRO A 1 186 ? -9.697 13.246 13.317 1.00 86.06 186 PRO A C 1
ATOM 1446 O O . PRO A 1 186 ? -9.852 14.399 12.931 1.00 86.06 186 PRO A O 1
ATOM 1449 N N . ASP A 1 187 ? -8.678 12.476 12.942 1.00 84.56 187 ASP A N 1
ATOM 1450 C CA . ASP A 1 187 ? -7.597 12.826 12.023 1.00 84.56 187 ASP A CA 1
ATOM 1451 C C . ASP A 1 187 ? -7.250 11.555 11.222 1.00 84.56 187 ASP A C 1
ATOM 1453 O O . ASP A 1 187 ? -7.215 10.477 11.835 1.00 84.56 187 ASP A O 1
ATOM 1457 N N . PRO A 1 188 ? -7.062 11.633 9.890 1.00 79.25 188 PRO A N 1
ATOM 1458 C CA . PRO A 1 188 ? -6.606 10.502 9.084 1.00 79.25 188 PRO A CA 1
ATOM 1459 C C . PRO A 1 188 ? -5.166 10.056 9.381 1.00 79.25 188 PRO A C 1
ATOM 1461 O O . PRO A 1 188 ? -4.819 8.923 9.031 1.00 79.25 188 PRO A O 1
ATOM 1464 N N . GLY A 1 189 ? -4.357 10.915 10.014 1.00 82.94 189 GLY A N 1
ATOM 1465 C CA . GLY A 1 189 ? -2.926 10.712 10.216 1.00 82.94 189 GLY A CA 1
ATOM 1466 C C . GLY A 1 189 ? -2.548 9.431 10.968 1.00 82.94 189 GLY A C 1
ATOM 1467 O O . GLY A 1 189 ? -3.182 9.020 11.946 1.00 82.94 189 GLY A O 1
ATOM 1468 N N . LEU A 1 190 ? -1.458 8.812 10.516 1.00 86.25 190 LEU A N 1
ATOM 1469 C CA . LEU A 1 190 ? -0.806 7.675 11.163 1.00 86.25 190 LEU A CA 1
ATOM 1470 C C . LEU A 1 190 ? 0.370 8.153 12.026 1.00 86.25 190 LEU A C 1
ATOM 1472 O O . LEU A 1 190 ? 0.910 9.230 11.789 1.00 86.25 190 LEU A O 1
ATOM 1476 N N . PRO A 1 191 ? 0.781 7.391 13.054 1.00 85.06 191 PRO A N 1
ATOM 1477 C CA . PRO A 1 191 ? 1.938 7.776 13.849 1.00 85.06 191 PRO A CA 1
ATOM 1478 C C . PRO A 1 191 ? 3.225 7.705 13.018 1.00 85.06 191 PRO A C 1
ATOM 1480 O O . PRO A 1 191 ? 3.571 6.643 12.511 1.00 85.06 191 PRO A O 1
ATOM 1483 N N . ASP A 1 192 ? 3.987 8.799 12.990 1.00 81.00 192 ASP A N 1
ATOM 1484 C CA . ASP A 1 192 ? 5.256 8.895 12.244 1.00 81.00 192 ASP A CA 1
ATOM 1485 C C . ASP A 1 192 ? 6.355 7.952 12.760 1.00 81.00 192 ASP A C 1
ATOM 1487 O O . ASP A 1 192 ? 7.347 7.679 12.086 1.00 81.00 192 ASP A O 1
ATOM 1491 N N . SER A 1 193 ? 6.248 7.497 14.011 1.00 85.56 193 SER A N 1
ATOM 1492 C CA . SER A 1 193 ? 7.257 6.643 14.630 1.00 85.56 193 SER A CA 1
ATOM 1493 C C . SER A 1 193 ? 6.694 5.808 15.774 1.00 85.56 193 SER A C 1
ATOM 1495 O O . SER A 1 193 ? 5.664 6.120 16.374 1.00 85.56 193 SER A O 1
ATOM 1497 N N . TRP A 1 194 ? 7.417 4.735 16.091 1.00 88.00 194 TRP A N 1
ATOM 1498 C CA . TRP A 1 194 ? 7.180 3.904 17.262 1.00 88.00 194 TRP A CA 1
ATOM 1499 C C . TRP A 1 194 ? 8.413 3.842 18.139 1.00 88.00 194 TRP A C 1
ATOM 1501 O O . TRP A 1 194 ? 9.531 3.667 17.653 1.00 88.00 194 TRP A O 1
ATOM 1511 N N . GLU A 1 195 ? 8.166 3.879 19.439 1.00 89.94 195 GLU A N 1
ATOM 1512 C CA . GLU A 1 195 ? 9.149 3.567 20.459 1.00 89.94 195 GLU A CA 1
ATOM 1513 C C . GLU A 1 195 ? 9.486 2.068 20.447 1.00 89.94 195 GLU A C 1
ATOM 1515 O O . GLU A 1 195 ? 8.638 1.212 20.167 1.00 89.94 195 GLU A O 1
ATOM 1520 N N . ASP A 1 196 ? 10.704 1.718 20.866 1.00 89.44 196 ASP A N 1
ATOM 1521 C CA . ASP A 1 196 ? 11.188 0.328 20.868 1.00 89.44 196 ASP A CA 1
ATOM 1522 C C . ASP A 1 196 ? 10.300 -0.640 21.663 1.00 89.44 196 ASP A C 1
ATOM 1524 O O . ASP A 1 196 ? 10.301 -1.849 21.413 1.00 89.44 196 ASP A O 1
ATOM 1528 N N . HIS A 1 197 ? 9.595 -0.140 22.682 1.00 90.88 197 HIS A N 1
ATOM 1529 C CA . HIS A 1 197 ? 8.681 -0.957 23.478 1.00 90.88 197 HIS A CA 1
ATOM 1530 C C . HIS A 1 197 ? 7.401 -1.292 22.701 1.00 90.88 197 HIS A C 1
ATOM 1532 O O . HIS A 1 197 ? 6.989 -2.448 22.716 1.00 90.88 197 HIS A O 1
ATOM 1538 N N . GLN A 1 198 ? 6.834 -0.330 21.958 1.00 91.69 198 GLN A N 1
ATOM 1539 C CA . GLN A 1 198 ? 5.638 -0.534 21.133 1.00 91.69 198 GLN A CA 1
ATOM 1540 C C . GLN A 1 198 ? 5.913 -1.574 20.048 1.00 91.69 198 GLN A C 1
ATOM 1542 O O . GLN A 1 198 ? 5.146 -2.525 19.901 1.00 91.69 198 GLN A O 1
ATOM 1547 N N . ARG A 1 199 ? 7.057 -1.449 19.356 1.00 92.19 199 ARG A N 1
ATOM 1548 C CA . ARG A 1 199 ? 7.514 -2.423 18.351 1.00 92.19 199 ARG A CA 1
ATOM 1549 C C . ARG A 1 199 ? 7.545 -3.837 18.932 1.00 92.19 199 ARG A C 1
ATOM 1551 O O . ARG A 1 199 ? 6.905 -4.755 18.419 1.00 92.19 199 ARG A O 1
ATOM 1558 N N . ARG A 1 200 ? 8.250 -4.010 20.052 1.00 93.19 200 ARG A N 1
ATOM 1559 C CA . ARG A 1 200 ? 8.386 -5.310 20.722 1.00 93.19 200 ARG A CA 1
ATOM 1560 C C . ARG A 1 200 ? 7.045 -5.904 21.135 1.00 93.19 200 ARG A C 1
ATOM 1562 O O . ARG A 1 200 ? 6.789 -7.065 20.830 1.00 93.19 200 ARG A O 1
ATOM 1569 N N . GLU A 1 201 ? 6.197 -5.131 21.802 1.00 93.88 201 GLU A N 1
ATOM 1570 C CA . GLU A 1 201 ? 4.926 -5.629 22.334 1.00 93.88 201 GLU A CA 1
ATOM 1571 C C . GLU A 1 201 ? 3.950 -6.028 21.219 1.00 93.88 201 GLU A C 1
ATOM 1573 O O . GLU A 1 201 ? 3.351 -7.108 21.292 1.00 93.88 201 GLU A O 1
ATOM 1578 N N . ILE A 1 202 ? 3.860 -5.230 20.147 1.00 94.38 202 ILE A N 1
ATOM 1579 C CA . ILE A 1 202 ? 3.059 -5.571 18.965 1.00 94.38 202 ILE A CA 1
ATOM 1580 C C . ILE A 1 202 ? 3.582 -6.857 18.322 1.00 94.38 202 ILE A C 1
ATOM 1582 O O . ILE A 1 202 ? 2.816 -7.801 18.106 1.00 94.38 202 ILE A O 1
ATOM 1586 N N . LEU A 1 203 ? 4.886 -6.936 18.042 1.00 95.38 203 LEU A N 1
ATOM 1587 C CA . LEU A 1 203 ? 5.448 -8.094 17.353 1.00 95.38 203 LEU A CA 1
ATOM 1588 C C . LEU A 1 203 ? 5.305 -9.374 18.178 1.00 95.38 203 LEU A C 1
ATOM 1590 O O . LEU A 1 203 ? 4.901 -10.406 17.649 1.00 95.38 203 LEU A O 1
ATOM 1594 N N . GLU A 1 204 ? 5.575 -9.321 19.481 1.00 94.50 204 GLU A N 1
ATOM 1595 C CA . GLU A 1 204 ? 5.378 -10.465 20.372 1.00 94.50 204 GLU A CA 1
ATOM 1596 C C . GLU A 1 204 ? 3.908 -10.901 20.433 1.00 94.50 204 GLU A C 1
ATOM 1598 O O . GLU A 1 204 ? 3.618 -12.101 20.481 1.00 94.50 204 GLU A O 1
ATOM 1603 N N . GLY A 1 205 ? 2.973 -9.946 20.432 1.00 95.44 205 GLY A N 1
ATOM 1604 C CA . GLY A 1 205 ? 1.539 -10.216 20.372 1.00 95.44 205 GLY A CA 1
ATOM 1605 C C . GLY A 1 205 ? 1.126 -10.928 19.083 1.00 95.44 205 GLY A C 1
ATOM 1606 O O . GLY A 1 205 ? 0.337 -11.874 19.130 1.00 95.44 205 GLY A O 1
ATOM 1607 N N . LEU A 1 206 ? 1.699 -10.530 17.946 1.00 96.44 206 LEU A N 1
ATOM 1608 C CA . LEU A 1 206 ? 1.436 -11.132 16.638 1.00 96.44 206 LEU A CA 1
ATOM 1609 C C . LEU A 1 206 ? 2.105 -12.504 16.480 1.00 96.44 206 LEU A C 1
ATOM 1611 O O . LEU A 1 206 ? 1.452 -13.452 16.049 1.00 96.44 206 LEU A O 1
ATOM 1615 N N . VAL A 1 207 ? 3.365 -12.659 16.897 1.00 95.81 207 VAL A N 1
ATOM 1616 C CA . VAL A 1 207 ? 4.111 -13.933 16.838 1.00 95.81 207 VAL A CA 1
ATOM 1617 C C . VAL A 1 207 ? 3.426 -15.027 17.666 1.00 95.81 207 VAL A C 1
ATOM 1619 O O . VAL A 1 207 ? 3.420 -16.194 17.272 1.00 95.81 207 VAL A O 1
ATOM 1622 N N . LYS A 1 208 ? 2.787 -14.674 18.793 1.00 95.44 208 LYS A N 1
ATOM 1623 C CA . LYS A 1 208 ? 1.982 -15.622 19.593 1.00 95.44 208 LYS A CA 1
ATOM 1624 C C . LYS A 1 208 ? 0.788 -16.191 18.821 1.00 95.44 208 LYS A C 1
ATOM 1626 O O . LYS A 1 208 ? 0.362 -17.306 19.116 1.00 95.44 208 LYS A O 1
ATOM 1631 N N . GLN A 1 209 ? 0.245 -15.433 17.872 1.00 95.50 209 GLN A N 1
ATOM 1632 C CA . GLN A 1 209 ? -0.898 -15.832 17.050 1.00 95.50 209 GLN A CA 1
ATOM 1633 C C . GLN A 1 209 ? -0.449 -16.521 15.754 1.00 95.50 209 GLN A C 1
ATOM 1635 O O . GLN A 1 209 ? -1.023 -17.538 15.364 1.00 95.50 209 GLN A O 1
ATOM 1640 N N . CYS A 1 210 ? 0.599 -15.989 15.121 1.00 95.50 210 CYS A N 1
ATOM 1641 C CA . CYS A 1 210 ? 1.130 -16.424 13.837 1.00 95.50 210 CYS A CA 1
ATOM 1642 C C . CYS A 1 210 ? 2.608 -16.838 13.980 1.00 95.50 210 CYS A C 1
ATOM 1644 O O . CYS A 1 210 ? 3.501 -15.994 13.864 1.00 95.50 210 CYS A O 1
ATOM 1646 N N . PRO A 1 211 ? 2.898 -18.134 14.205 1.00 92.50 211 PRO A N 1
ATOM 1647 C CA . PRO A 1 211 ? 4.259 -18.617 14.421 1.00 92.50 211 PRO A CA 1
ATOM 1648 C C . PRO A 1 211 ? 5.137 -18.568 13.165 1.00 92.50 211 PRO A C 1
ATOM 1650 O O . PRO A 1 211 ? 6.329 -18.822 13.278 1.00 92.50 211 PRO A O 1
ATOM 1653 N N . GLU A 1 212 ? 4.588 -18.273 11.981 1.00 95.00 212 GLU A N 1
ATOM 1654 C CA . GLU A 1 212 ? 5.369 -18.001 10.765 1.00 95.00 212 GLU A CA 1
ATOM 1655 C C . GLU A 1 212 ? 6.106 -16.647 10.791 1.00 95.00 212 GLU A C 1
ATOM 1657 O O . GLU A 1 212 ? 7.027 -16.442 9.999 1.00 95.00 212 GLU A O 1
ATOM 1662 N N . LEU A 1 213 ? 5.739 -15.740 11.704 1.00 95.75 213 LEU A N 1
ATOM 1663 C CA . LEU A 1 213 ? 6.427 -14.464 11.893 1.00 95.75 213 LEU A CA 1
ATOM 1664 C C . LEU A 1 213 ? 7.773 -14.649 12.605 1.00 95.75 213 LEU A C 1
ATOM 1666 O O . LEU A 1 213 ? 7.935 -15.494 13.495 1.00 95.75 213 LEU A O 1
ATOM 1670 N N . ALA A 1 214 ? 8.752 -13.836 12.222 1.00 94.69 214 ALA A N 1
ATOM 1671 C CA . ALA A 1 214 ? 10.034 -13.738 12.897 1.00 94.69 214 ALA A CA 1
ATOM 1672 C C . ALA A 1 214 ? 9.955 -12.739 14.058 1.00 94.69 214 ALA A C 1
ATOM 1674 O O . ALA A 1 214 ? 9.386 -11.658 13.943 1.00 94.69 214 ALA A O 1
ATOM 1675 N N . CYS A 1 215 ? 10.581 -13.079 15.184 1.00 93.06 215 CYS A N 1
ATOM 1676 C CA . CYS A 1 215 ? 10.737 -12.155 16.305 1.00 93.06 215 CYS A CA 1
ATOM 1677 C C . CYS A 1 215 ? 11.965 -11.258 16.066 1.00 93.06 215 CYS A C 1
ATOM 1679 O O . CYS A 1 215 ? 13.049 -11.530 16.581 1.00 93.06 215 CYS A O 1
ATOM 1681 N N . ALA A 1 216 ? 11.800 -10.236 15.226 1.00 92.62 216 ALA A N 1
ATOM 1682 C CA . ALA A 1 216 ? 12.805 -9.225 14.899 1.00 92.62 216 ALA A CA 1
ATOM 1683 C C . ALA A 1 216 ? 12.203 -7.807 15.040 1.00 92.62 216 ALA A C 1
ATOM 1685 O O . ALA A 1 216 ? 11.790 -7.215 14.047 1.00 92.62 216 ALA A O 1
ATOM 1686 N N . PRO A 1 217 ? 12.106 -7.263 16.269 1.00 89.56 217 PRO A N 1
ATOM 1687 C CA . PRO A 1 217 ? 11.445 -5.978 16.529 1.00 89.56 217 PRO A CA 1
ATOM 1688 C C . PRO A 1 217 ? 12.170 -4.772 15.918 1.00 89.56 217 PRO A C 1
ATOM 1690 O O . PRO A 1 217 ? 11.553 -3.735 15.713 1.00 89.56 217 PRO A O 1
ATOM 1693 N N . ASP A 1 218 ? 13.458 -4.904 15.604 1.00 90.19 218 ASP A N 1
ATOM 1694 C CA . ASP A 1 218 ? 14.242 -3.841 14.964 1.00 90.19 218 ASP A CA 1
ATOM 1695 C C . ASP A 1 218 ? 13.947 -3.718 13.457 1.00 90.19 218 ASP A C 1
ATOM 1697 O O . ASP A 1 218 ? 14.361 -2.752 12.830 1.00 90.19 218 ASP A O 1
ATOM 1701 N N . MET A 1 219 ? 13.243 -4.701 12.881 1.00 88.88 219 MET A N 1
ATOM 1702 C CA . MET A 1 219 ? 12.864 -4.753 11.462 1.00 88.88 219 MET A CA 1
ATOM 1703 C C . MET A 1 219 ? 11.449 -4.223 11.200 1.00 88.88 219 MET A C 1
ATOM 1705 O O . MET A 1 219 ? 10.988 -4.281 10.064 1.00 88.88 219 MET A O 1
ATOM 1709 N N . ILE A 1 220 ? 10.728 -3.796 12.240 1.00 90.19 220 ILE A N 1
ATOM 1710 C CA . ILE A 1 220 ? 9.366 -3.277 12.107 1.00 90.19 220 ILE A CA 1
ATOM 1711 C C . ILE A 1 220 ? 9.345 -1.770 12.336 1.00 90.19 220 ILE A C 1
ATOM 1713 O O . ILE A 1 220 ? 9.915 -1.249 13.299 1.00 90.19 220 ILE A O 1
ATOM 1717 N N . GLU A 1 221 ? 8.645 -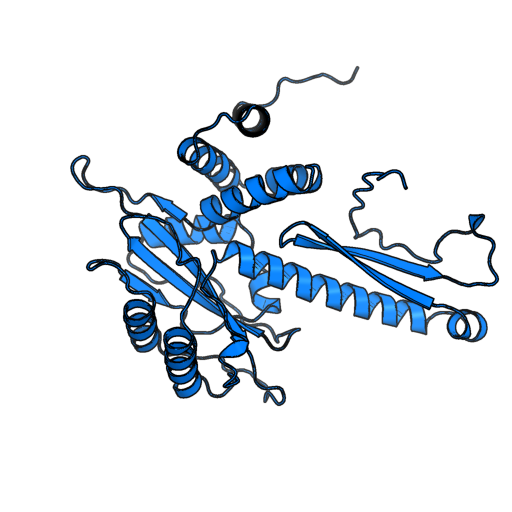1.082 11.450 1.00 90.56 221 GLU A N 1
ATOM 1718 C CA . GLU A 1 221 ? 8.460 0.363 11.484 1.00 90.56 221 GLU A CA 1
ATOM 1719 C C . GLU A 1 221 ? 7.026 0.710 11.895 1.00 90.56 221 GLU A C 1
ATOM 1721 O O . GLU A 1 221 ? 6.217 -0.180 12.170 1.00 90.56 221 GLU A O 1
ATOM 1726 N N . ALA A 1 222 ? 6.728 2.004 12.022 1.00 91.44 222 ALA A N 1
ATOM 1727 C CA . ALA A 1 222 ? 5.361 2.437 12.280 1.00 91.44 222 ALA A CA 1
ATOM 1728 C C . ALA A 1 222 ? 4.458 2.110 11.071 1.00 91.44 222 ALA A C 1
ATOM 1730 O O . ALA A 1 222 ? 4.961 1.959 9.956 1.00 91.44 222 ALA A O 1
ATOM 1731 N N . PRO A 1 223 ? 3.135 1.961 11.260 1.00 94.00 223 PRO A N 1
ATOM 1732 C CA . PRO A 1 223 ? 2.241 1.670 10.157 1.00 94.00 223 PRO A CA 1
ATOM 1733 C C . PRO A 1 223 ? 2.161 2.846 9.197 1.00 94.00 223 PRO A C 1
ATOM 1735 O O . PRO A 1 223 ? 2.132 4.001 9.614 1.00 94.00 223 PRO A O 1
ATOM 1738 N N . VAL A 1 224 ? 2.031 2.516 7.923 1.00 94.06 224 VAL A N 1
ATOM 1739 C CA . VAL A 1 224 ? 1.887 3.465 6.817 1.00 94.06 224 VAL A CA 1
ATOM 1740 C C . VAL A 1 224 ? 0.529 3.273 6.150 1.00 94.06 224 VAL A C 1
ATOM 1742 O O . VAL A 1 224 ? -0.148 2.267 6.396 1.00 94.06 224 VAL A O 1
ATOM 1745 N N . TYR A 1 225 ? 0.110 4.208 5.294 1.00 95.75 225 TYR A N 1
ATOM 1746 C CA . TYR A 1 225 ? -1.055 3.971 4.441 1.00 95.75 225 TYR A CA 1
ATOM 1747 C C . TYR A 1 225 ? -0.837 2.694 3.623 1.00 95.75 225 TYR A C 1
ATOM 1749 O O . TYR A 1 225 ? 0.271 2.430 3.148 1.00 95.75 225 TYR A O 1
ATOM 1757 N N . ALA A 1 226 ? -1.886 1.887 3.450 1.00 96.12 226 ALA A N 1
ATOM 1758 C CA . ALA A 1 226 ? -1.774 0.604 2.752 1.00 96.12 226 ALA A CA 1
ATOM 1759 C C . ALA A 1 226 ? -1.214 0.732 1.324 1.00 96.12 226 ALA A C 1
ATOM 1761 O O . ALA A 1 226 ? -0.560 -0.190 0.836 1.00 96.12 226 ALA A O 1
ATOM 1762 N N . ALA A 1 227 ? -1.420 1.889 0.689 1.00 95.00 227 ALA A N 1
ATOM 1763 C CA . ALA A 1 227 ? -0.832 2.242 -0.593 1.00 95.00 227 ALA A CA 1
ATOM 1764 C C . ALA A 1 227 ? 0.703 2.163 -0.590 1.00 95.00 227 ALA A C 1
ATOM 1766 O O . ALA A 1 227 ? 1.250 1.559 -1.506 1.00 95.00 227 ALA A O 1
ATOM 1767 N N . TYR A 1 228 ? 1.403 2.670 0.434 1.00 92.75 228 TYR A N 1
ATOM 1768 C CA . TYR A 1 228 ? 2.871 2.566 0.503 1.00 92.75 228 TYR A CA 1
ATOM 1769 C C . TYR A 1 228 ? 3.323 1.106 0.504 1.00 92.75 228 TYR A C 1
ATOM 1771 O O . TYR A 1 228 ? 4.113 0.701 -0.342 1.00 92.75 228 TYR A O 1
ATOM 1779 N N . ALA A 1 229 ? 2.737 0.284 1.379 1.00 92.38 229 ALA A N 1
ATOM 1780 C CA . ALA A 1 229 ? 3.053 -1.141 1.448 1.00 92.38 229 ALA A CA 1
ATOM 1781 C C . ALA A 1 229 ? 2.734 -1.883 0.137 1.00 92.38 229 ALA A C 1
ATOM 1783 O O . ALA A 1 229 ? 3.443 -2.811 -0.246 1.00 92.38 229 ALA A O 1
ATOM 1784 N N . MET A 1 230 ? 1.668 -1.483 -0.562 1.00 92.56 230 MET A N 1
ATOM 1785 C CA . MET A 1 230 ? 1.338 -2.008 -1.886 1.00 92.56 230 MET A CA 1
ATOM 1786 C C . MET A 1 230 ? 2.391 -1.618 -2.926 1.00 92.56 230 MET A C 1
ATOM 1788 O O . MET A 1 230 ? 2.805 -2.480 -3.698 1.00 92.56 230 MET A O 1
ATOM 1792 N N . PHE A 1 231 ? 2.840 -0.362 -2.958 1.00 87.69 231 PHE A N 1
ATOM 1793 C CA . PHE A 1 231 ? 3.898 0.066 -3.874 1.00 87.69 231 PHE A CA 1
ATOM 1794 C C . PHE A 1 231 ? 5.216 -0.648 -3.582 1.00 87.69 231 PHE A C 1
ATOM 1796 O O . PHE A 1 231 ? 5.812 -1.192 -4.510 1.00 87.69 231 PHE A O 1
ATOM 1803 N N . ASP A 1 232 ? 5.619 -0.755 -2.316 1.00 84.75 232 ASP A N 1
ATOM 1804 C CA . ASP A 1 232 ? 6.794 -1.528 -1.902 1.00 84.75 232 ASP A CA 1
ATOM 1805 C C . ASP A 1 232 ? 6.702 -2.989 -2.356 1.00 84.75 232 ASP A C 1
ATOM 1807 O O . ASP A 1 232 ? 7.647 -3.532 -2.930 1.00 84.75 232 ASP A O 1
ATOM 1811 N N . ALA A 1 233 ? 5.537 -3.616 -2.185 1.00 86.38 233 ALA A N 1
ATOM 1812 C CA . ALA A 1 233 ? 5.293 -4.974 -2.650 1.00 86.38 233 ALA A CA 1
ATOM 1813 C C . ALA A 1 233 ? 5.367 -5.102 -4.181 1.00 86.38 233 ALA A C 1
ATOM 1815 O O . ALA A 1 233 ? 6.027 -6.006 -4.694 1.00 86.38 233 ALA A O 1
ATOM 1816 N N . GLN A 1 234 ? 4.724 -4.197 -4.928 1.00 84.50 234 GLN A N 1
ATOM 1817 C CA . GLN A 1 234 ? 4.778 -4.191 -6.394 1.00 84.50 234 GLN A CA 1
ATOM 1818 C C . GLN A 1 234 ? 6.215 -4.037 -6.893 1.00 84.50 234 GLN A C 1
ATOM 1820 O O . GLN A 1 234 ? 6.635 -4.721 -7.825 1.00 84.50 234 GLN A O 1
ATOM 1825 N N . ASN A 1 235 ? 6.975 -3.159 -6.256 1.00 78.12 235 ASN A N 1
ATOM 1826 C CA . ASN A 1 235 ? 8.375 -2.919 -6.546 1.00 78.12 235 ASN A CA 1
ATOM 1827 C C . ASN A 1 235 ? 9.231 -4.166 -6.301 1.00 78.12 235 ASN A C 1
ATOM 1829 O O . ASN A 1 235 ? 9.942 -4.612 -7.204 1.00 78.12 235 ASN A O 1
ATOM 1833 N N . ALA A 1 236 ? 9.118 -4.764 -5.113 1.00 77.31 236 ALA A N 1
ATOM 1834 C CA . ALA A 1 236 ? 9.838 -5.976 -4.739 1.00 77.31 236 ALA A CA 1
ATOM 1835 C C . ALA A 1 236 ? 9.567 -7.123 -5.722 1.00 77.31 236 ALA A C 1
ATOM 1837 O O . ALA A 1 236 ? 10.503 -7.735 -6.246 1.00 77.31 236 ALA A O 1
ATOM 1838 N N . VAL A 1 237 ? 8.297 -7.390 -6.035 1.00 78.56 237 VAL A N 1
ATOM 1839 C CA . VAL A 1 237 ? 7.924 -8.493 -6.930 1.00 78.56 237 VAL A CA 1
ATOM 1840 C C . VAL A 1 237 ? 8.392 -8.234 -8.362 1.00 78.56 237 VAL A C 1
ATOM 1842 O O . VAL A 1 237 ? 9.002 -9.113 -8.976 1.00 78.56 237 VAL A O 1
ATOM 1845 N N . ARG A 1 238 ? 8.202 -7.015 -8.886 1.00 78.00 238 ARG A N 1
ATOM 1846 C CA . ARG A 1 238 ? 8.678 -6.643 -10.231 1.00 78.00 238 ARG A CA 1
ATOM 1847 C C . ARG A 1 238 ? 10.194 -6.763 -10.360 1.00 78.00 238 ARG A C 1
ATOM 1849 O O . ARG A 1 238 ? 10.670 -7.230 -11.392 1.00 78.00 238 ARG A O 1
ATOM 1856 N N . LEU A 1 239 ? 10.952 -6.388 -9.329 1.00 73.00 239 LEU A N 1
ATOM 1857 C CA . LEU A 1 239 ? 12.410 -6.536 -9.308 1.00 73.00 239 LEU A CA 1
ATOM 1858 C C . LEU A 1 239 ? 12.841 -8.003 -9.364 1.00 73.00 239 LEU A C 1
ATOM 1860 O O . LEU A 1 239 ? 13.756 -8.345 -10.114 1.00 73.00 239 LEU A O 1
ATOM 1864 N N . HIS A 1 240 ? 12.169 -8.881 -8.621 1.00 75.50 240 HIS A N 1
ATOM 1865 C CA . HIS A 1 240 ? 12.451 -10.314 -8.666 1.00 75.50 240 HIS A CA 1
ATOM 1866 C C . HIS A 1 240 ? 12.071 -10.935 -10.014 1.00 75.50 240 HIS A C 1
ATOM 1868 O O . HIS A 1 240 ? 12.854 -11.711 -10.559 1.00 75.50 240 HIS A O 1
ATOM 1874 N N . HIS A 1 241 ? 10.928 -10.554 -10.596 1.00 76.38 241 HIS A N 1
ATOM 1875 C CA . HIS A 1 241 ? 10.552 -10.985 -11.946 1.00 76.38 241 HIS A CA 1
ATOM 1876 C C . HIS A 1 241 ? 11.589 -10.541 -12.983 1.00 76.38 241 HIS A C 1
ATOM 1878 O O . HIS A 1 241 ? 12.051 -11.364 -13.774 1.00 76.38 241 HIS A O 1
ATOM 1884 N N . LEU A 1 242 ? 12.038 -9.282 -12.925 1.00 73.56 242 LEU A N 1
ATOM 1885 C CA . LEU A 1 242 ? 13.093 -8.779 -13.803 1.00 73.56 242 LEU A CA 1
ATOM 1886 C C . LEU A 1 242 ? 14.403 -9.556 -13.615 1.00 73.56 242 LEU A C 1
ATOM 1888 O O . LEU A 1 242 ? 15.069 -9.892 -14.595 1.00 73.56 242 LEU A O 1
ATOM 1892 N N . ALA A 1 243 ? 14.777 -9.878 -12.375 1.00 73.31 243 ALA A N 1
ATOM 1893 C CA . ALA A 1 243 ? 15.964 -10.676 -12.086 1.00 73.31 243 ALA A CA 1
ATOM 1894 C C . ALA A 1 243 ? 15.856 -12.107 -12.649 1.00 73.31 243 ALA A C 1
ATOM 1896 O O . ALA A 1 243 ? 16.826 -12.616 -13.218 1.00 73.31 243 ALA A O 1
ATOM 1897 N N . ASP A 1 244 ? 14.688 -12.742 -12.544 1.00 77.56 244 ASP A N 1
ATOM 1898 C CA . ASP A 1 244 ? 14.430 -14.078 -13.090 1.00 77.56 244 ASP A CA 1
ATOM 1899 C C . ASP A 1 244 ? 14.465 -14.093 -14.625 1.00 77.56 244 ASP A C 1
ATOM 1901 O O . ASP A 1 244 ? 15.107 -14.969 -15.219 1.00 77.56 244 ASP A O 1
ATOM 1905 N N . GLU A 1 245 ? 13.840 -13.106 -15.272 1.00 76.38 245 GLU A N 1
ATOM 1906 C CA . GLU A 1 245 ? 13.900 -12.903 -16.724 1.00 76.38 245 GLU A CA 1
ATOM 1907 C C . GLU A 1 245 ? 15.341 -12.677 -17.188 1.00 76.38 245 GLU A C 1
ATOM 1909 O O . GLU A 1 245 ? 15.826 -13.348 -18.103 1.00 76.38 245 GLU A O 1
ATOM 1914 N N . THR A 1 246 ? 16.069 -11.809 -16.488 1.00 72.19 246 THR A N 1
ATOM 1915 C CA . THR A 1 246 ? 17.484 -11.531 -16.746 1.00 72.19 246 THR A CA 1
ATOM 1916 C C . THR A 1 246 ? 18.331 -12.792 -16.624 1.00 72.19 246 THR A C 1
ATOM 1918 O O . THR A 1 246 ? 19.170 -13.078 -17.481 1.00 72.19 246 THR A O 1
ATOM 1921 N N . ALA A 1 247 ? 18.107 -13.594 -15.581 1.00 74.75 247 ALA A N 1
ATOM 1922 C CA . ALA A 1 247 ? 18.812 -14.851 -15.385 1.00 74.75 247 ALA A CA 1
ATOM 1923 C C . ALA A 1 247 ? 18.474 -15.877 -16.477 1.00 74.75 247 ALA A C 1
ATOM 1925 O O . ALA A 1 247 ? 19.345 -16.657 -16.872 1.00 74.75 247 ALA A O 1
ATOM 1926 N N . ALA A 1 248 ? 17.233 -15.906 -16.970 1.00 80.50 248 ALA A N 1
ATOM 1927 C CA . ALA A 1 248 ? 16.838 -16.751 -18.092 1.00 80.50 248 ALA A CA 1
ATOM 1928 C C . ALA A 1 248 ? 17.581 -16.347 -19.375 1.00 80.50 248 ALA A C 1
ATOM 1930 O O . ALA A 1 248 ? 18.254 -17.193 -19.965 1.00 80.50 248 ALA A O 1
ATOM 1931 N N . VAL A 1 249 ? 17.567 -15.060 -19.730 1.00 76.12 249 VAL A N 1
ATOM 1932 C CA . VAL A 1 249 ? 18.279 -14.527 -20.904 1.00 76.12 249 VAL A CA 1
ATOM 1933 C C . VAL A 1 249 ? 19.787 -14.763 -20.795 1.00 76.12 249 VAL A C 1
ATOM 1935 O O . VAL A 1 249 ? 20.411 -15.269 -21.727 1.00 76.12 249 VAL A O 1
ATOM 1938 N N . TRP A 1 250 ? 20.392 -14.491 -19.634 1.00 74.81 250 TRP A N 1
ATOM 1939 C CA . TRP A 1 250 ? 21.820 -14.729 -19.406 1.00 74.81 250 TRP A CA 1
ATOM 1940 C C . TRP A 1 250 ? 22.214 -16.198 -19.625 1.00 74.81 250 TRP A C 1
ATOM 1942 O O . TRP A 1 250 ? 23.303 -16.488 -20.125 1.00 74.81 250 TRP A O 1
ATOM 1952 N N . ARG A 1 251 ? 21.336 -17.155 -19.284 1.00 80.31 251 ARG A N 1
ATOM 1953 C CA . ARG A 1 251 ? 21.583 -18.587 -19.530 1.00 80.31 251 ARG A CA 1
ATOM 1954 C C . ARG A 1 251 ? 21.548 -18.952 -21.015 1.00 80.31 251 ARG A C 1
ATOM 1956 O O . ARG A 1 251 ? 22.212 -19.926 -21.371 1.00 80.31 251 ARG A O 1
ATOM 1963 N N . GLU A 1 252 ? 20.809 -18.209 -21.838 1.00 83.50 252 GLU A N 1
ATOM 1964 C CA . GLU A 1 252 ? 20.686 -18.417 -23.288 1.00 83.50 252 GLU A CA 1
ATOM 1965 C C . GLU A 1 252 ? 21.844 -17.814 -24.097 1.00 83.50 252 GLU A C 1
ATOM 1967 O O . GLU A 1 252 ? 22.060 -18.219 -25.241 1.00 83.50 252 GLU A O 1
ATOM 1972 N N . LEU A 1 253 ? 22.617 -16.892 -23.512 1.00 77.44 253 LEU A N 1
ATOM 1973 C CA . LEU A 1 253 ? 23.809 -16.333 -24.150 1.00 77.44 253 LEU A CA 1
ATOM 1974 C C . LEU A 1 253 ? 24.821 -17.427 -24.519 1.00 77.44 253 LEU A C 1
ATOM 1976 O O . LEU A 1 253 ? 25.031 -18.394 -23.776 1.00 77.44 253 LEU A O 1
ATOM 1980 N N . ASP A 1 254 ? 25.512 -17.224 -25.646 1.00 83.88 254 ASP A N 1
ATOM 1981 C CA . ASP A 1 254 ? 26.638 -18.072 -26.038 1.00 83.88 254 ASP A CA 1
ATOM 1982 C C . ASP A 1 254 ? 27.652 -18.166 -24.879 1.00 83.88 254 ASP A C 1
ATOM 1984 O O . ASP A 1 254 ? 27.956 -17.141 -24.262 1.00 83.88 254 ASP A O 1
ATOM 1988 N N . PRO A 1 255 ? 28.199 -19.355 -24.554 1.00 85.88 255 PRO A N 1
ATOM 1989 C CA . PRO A 1 255 ? 29.095 -19.520 -23.413 1.00 85.88 255 PRO A CA 1
ATOM 1990 C C . PRO A 1 255 ? 30.287 -18.558 -23.388 1.00 85.88 255 PRO A C 1
ATOM 1992 O O . PRO A 1 255 ? 30.721 -18.183 -22.296 1.00 85.88 255 PRO A O 1
ATOM 1995 N N . LEU A 1 256 ? 30.807 -18.156 -24.555 1.00 81.31 256 LEU A N 1
ATOM 1996 C CA . LEU A 1 256 ? 31.897 -17.189 -24.657 1.00 81.31 256 LEU A CA 1
ATOM 1997 C C . LEU A 1 256 ? 31.424 -15.794 -24.245 1.00 81.31 256 LEU A C 1
ATOM 1999 O O . LEU A 1 256 ? 32.056 -15.174 -23.393 1.00 81.31 256 LEU A O 1
ATOM 2003 N N . VAL A 1 257 ? 30.287 -15.346 -24.781 1.00 76.00 257 VAL A N 1
ATOM 2004 C CA . VAL A 1 257 ? 29.665 -14.051 -24.455 1.00 76.00 257 VAL A CA 1
ATOM 2005 C C . VAL A 1 257 ? 29.282 -14.013 -22.978 1.00 76.00 257 VAL A C 1
ATOM 2007 O O . VAL A 1 257 ? 29.711 -13.141 -22.232 1.00 76.00 257 VAL A O 1
ATOM 2010 N N . ARG A 1 258 ? 28.599 -15.050 -22.501 1.00 77.88 258 ARG A N 1
ATOM 2011 C CA . ARG A 1 258 ? 28.170 -15.186 -21.110 1.00 77.88 258 ARG A CA 1
ATOM 2012 C C . ARG A 1 258 ? 29.319 -15.092 -20.102 1.00 77.88 258 ARG A C 1
ATOM 2014 O O . ARG A 1 258 ? 29.133 -14.554 -19.018 1.00 77.88 258 ARG A O 1
ATOM 2021 N N . SER A 1 259 ? 30.501 -15.620 -20.439 1.00 75.81 259 SER A N 1
ATOM 2022 C CA . SER A 1 259 ? 31.678 -15.603 -19.551 1.00 75.81 259 SER A CA 1
ATOM 2023 C C . SER A 1 259 ? 32.287 -14.214 -19.335 1.00 75.81 259 SER A C 1
ATOM 2025 O O . SER A 1 259 ? 33.076 -14.035 -18.408 1.00 75.81 259 SER A O 1
ATOM 2027 N N . ARG A 1 260 ? 31.915 -13.247 -20.179 1.00 76.31 260 ARG A N 1
ATOM 2028 C CA . ARG A 1 260 ? 32.386 -11.859 -20.142 1.00 76.31 260 ARG A CA 1
ATOM 2029 C C . ARG A 1 260 ? 31.259 -10.844 -19.941 1.00 76.31 260 ARG A C 1
ATOM 2031 O O . ARG A 1 260 ? 31.558 -9.676 -19.732 1.00 76.31 260 ARG A O 1
ATOM 2038 N N . THR A 1 261 ? 29.996 -11.273 -19.972 1.00 68.94 261 THR A N 1
ATOM 2039 C CA . THR A 1 261 ? 28.844 -10.397 -19.745 1.00 68.94 261 THR A CA 1
ATOM 2040 C C . THR A 1 261 ? 28.684 -10.042 -18.272 1.00 68.94 261 THR A C 1
ATOM 2042 O O . THR A 1 261 ? 28.577 -10.931 -17.423 1.00 68.94 261 THR A O 1
ATOM 2045 N N . ILE A 1 262 ? 28.599 -8.745 -17.985 1.00 66.69 262 ILE A N 1
ATOM 2046 C CA . ILE A 1 262 ? 28.234 -8.217 -16.667 1.00 66.69 262 ILE A CA 1
ATOM 2047 C C . ILE A 1 262 ? 26.750 -7.847 -16.686 1.00 66.69 262 ILE A C 1
ATOM 2049 O O . ILE A 1 262 ? 26.277 -7.253 -17.653 1.00 66.69 262 ILE A O 1
ATOM 2053 N N . VAL A 1 263 ? 26.035 -8.218 -15.622 1.00 65.19 263 VAL A N 1
ATOM 2054 C CA . VAL A 1 263 ? 24.625 -7.875 -15.415 1.00 65.19 263 VAL A CA 1
ATOM 2055 C C . VAL A 1 263 ? 24.546 -6.768 -14.378 1.00 65.19 263 VAL A C 1
ATOM 2057 O O . VAL A 1 263 ? 24.941 -6.984 -13.230 1.00 65.19 263 VAL A O 1
ATOM 2060 N N . HIS A 1 264 ? 24.032 -5.606 -14.767 1.00 60.97 264 HIS A N 1
ATOM 2061 C CA . HIS A 1 264 ? 23.690 -4.544 -13.827 1.00 60.97 264 HIS A CA 1
ATOM 2062 C C . HIS A 1 264 ? 22.176 -4.412 -13.742 1.00 60.97 264 HIS A C 1
ATOM 2064 O O . HIS A 1 264 ? 21.516 -4.188 -14.753 1.00 60.97 264 HIS A O 1
ATOM 2070 N N . LEU A 1 265 ? 21.649 -4.553 -12.528 1.00 59.00 265 LEU A N 1
ATOM 2071 C CA . LEU A 1 265 ? 20.283 -4.178 -12.194 1.00 59.00 265 LEU A CA 1
ATOM 2072 C C . LEU A 1 265 ? 20.365 -2.843 -11.470 1.00 59.00 265 LEU A C 1
ATOM 2074 O O . LEU A 1 265 ? 20.979 -2.766 -10.402 1.00 59.00 265 LEU A O 1
ATOM 2078 N N . HIS A 1 266 ? 19.788 -1.802 -12.058 1.00 53.59 266 HIS A N 1
ATOM 2079 C CA . HIS A 1 266 ? 19.648 -0.529 -11.377 1.00 53.59 266 HIS A CA 1
ATOM 2080 C C . HIS A 1 266 ? 18.220 -0.403 -10.838 1.00 53.59 266 HIS A C 1
ATOM 2082 O O . HIS A 1 266 ? 17.226 -0.800 -11.446 1.00 53.59 266 HIS A O 1
ATOM 2088 N N . THR A 1 267 ? 18.119 0.121 -9.628 1.00 49.50 267 THR A N 1
ATOM 2089 C CA . THR A 1 267 ? 16.866 0.641 -9.100 1.00 49.50 267 THR A CA 1
ATOM 2090 C C . THR A 1 267 ? 16.988 2.147 -9.181 1.00 49.50 267 THR A C 1
ATOM 2092 O O . THR A 1 267 ? 17.908 2.713 -8.584 1.00 49.50 267 THR A O 1
ATOM 2095 N N . GLN A 1 268 ? 16.106 2.814 -9.923 1.00 46.69 268 GLN A N 1
ATOM 2096 C CA . GLN A 1 268 ? 15.981 4.253 -9.745 1.00 46.69 268 GLN A CA 1
ATOM 2097 C C . GLN A 1 268 ? 15.194 4.437 -8.458 1.00 46.69 268 GLN A C 1
ATOM 2099 O O . GLN A 1 268 ? 14.002 4.150 -8.395 1.00 46.69 268 GLN A O 1
ATOM 2104 N N . CYS A 1 269 ? 15.905 4.827 -7.408 1.00 44.00 269 CYS A N 1
ATOM 2105 C CA . CYS A 1 269 ? 15.278 5.217 -6.164 1.00 44.00 269 CYS A CA 1
ATOM 2106 C C . CYS A 1 269 ? 14.751 6.639 -6.353 1.00 44.00 269 CYS A C 1
ATOM 2108 O O . CYS A 1 269 ? 15.538 7.580 -6.390 1.00 44.00 269 CYS A O 1
ATOM 2110 N N . GLY A 1 270 ? 13.437 6.766 -6.505 1.00 38.38 270 GLY A N 1
ATOM 2111 C CA . GLY A 1 270 ? 12.702 7.991 -6.224 1.00 38.38 270 GLY A CA 1
ATOM 2112 C C . GLY A 1 270 ? 11.563 7.637 -5.273 1.00 38.38 270 GLY A C 1
ATOM 2113 O O . GLY A 1 270 ? 10.612 6.977 -5.677 1.00 38.38 270 GLY A O 1
ATOM 2114 N N . ASN A 1 271 ? 11.700 8.018 -4.003 1.00 43.88 271 ASN A N 1
ATOM 2115 C CA . ASN A 1 271 ? 10.601 8.212 -3.046 1.00 43.88 271 ASN A CA 1
ATOM 2116 C C . ASN A 1 271 ? 9.559 7.086 -2.935 1.00 43.88 271 ASN A C 1
ATOM 2118 O O . ASN A 1 271 ? 8.379 7.285 -3.201 1.00 43.88 271 ASN A O 1
ATOM 2122 N N . GLY A 1 272 ? 9.995 5.883 -2.541 1.00 38.72 272 GLY A N 1
ATOM 2123 C CA . GLY A 1 272 ? 9.088 4.753 -2.273 1.00 38.72 272 GLY A CA 1
ATOM 2124 C C . GLY A 1 272 ? 8.525 4.069 -3.526 1.00 38.72 272 GLY A C 1
ATOM 2125 O O . GLY A 1 272 ? 7.849 3.047 -3.434 1.00 38.72 272 GLY A O 1
ATOM 2126 N N . VAL A 1 273 ? 8.858 4.568 -4.719 1.00 39.78 273 VAL A N 1
ATOM 2127 C CA . VAL A 1 273 ? 8.628 3.877 -5.987 1.00 39.78 273 VAL A CA 1
ATOM 2128 C C . VAL A 1 273 ? 9.979 3.398 -6.514 1.00 39.78 273 VAL A C 1
ATOM 2130 O O . VAL A 1 273 ? 10.682 4.111 -7.229 1.00 39.78 273 VAL A O 1
ATOM 2133 N N . TYR A 1 274 ? 10.371 2.168 -6.172 1.00 46.31 274 TYR A N 1
ATOM 2134 C CA . TYR A 1 274 ? 11.462 1.495 -6.873 1.00 46.31 274 TYR A CA 1
ATOM 2135 C C . TYR A 1 274 ? 10.967 1.096 -8.256 1.00 46.31 274 TYR A C 1
ATOM 2137 O O . TYR A 1 274 ? 10.520 -0.026 -8.497 1.00 46.31 274 TYR A O 1
ATOM 2145 N N . MET A 1 275 ? 11.071 2.022 -9.200 1.00 45.66 275 MET A N 1
ATOM 2146 C CA . MET A 1 275 ? 10.943 1.635 -10.590 1.00 45.66 275 MET A CA 1
ATOM 2147 C C . MET A 1 275 ? 12.082 0.641 -10.892 1.00 45.66 275 MET A C 1
ATOM 2149 O O . MET A 1 275 ? 13.247 0.920 -10.577 1.00 45.66 275 MET A O 1
ATOM 2153 N N . PRO A 1 276 ? 11.786 -0.543 -11.455 1.00 47.19 276 PRO A N 1
ATOM 2154 C CA . PRO A 1 276 ? 12.822 -1.431 -11.952 1.00 47.19 276 PRO A CA 1
ATOM 2155 C C . PRO A 1 276 ? 13.443 -0.743 -13.165 1.00 47.19 276 PRO A C 1
ATOM 2157 O O . PRO A 1 276 ? 12.891 -0.756 -14.263 1.00 47.19 276 PRO A O 1
ATOM 2160 N N . VAL A 1 277 ? 14.560 -0.057 -12.949 1.00 52.94 277 VAL A N 1
ATOM 2161 C CA . VAL A 1 277 ? 15.167 0.799 -13.960 1.00 52.94 277 VAL A CA 1
ATOM 2162 C C . VAL A 1 277 ? 16.416 0.108 -14.445 1.00 52.94 277 VAL A C 1
ATOM 2164 O O . VAL A 1 277 ? 17.501 0.322 -13.942 1.00 52.94 277 VAL A O 1
ATOM 2167 N N . TRP A 1 278 ? 16.217 -0.684 -15.491 1.00 54.66 278 TRP A N 1
ATOM 2168 C CA . TRP A 1 278 ? 17.245 -1.161 -16.407 1.00 54.66 278 TRP A CA 1
ATOM 2169 C C . TRP A 1 278 ? 17.964 -2.427 -15.960 1.00 54.66 278 TRP A C 1
ATOM 2171 O O . TRP A 1 278 ? 18.483 -2.572 -14.853 1.00 54.66 278 TRP A O 1
ATOM 2181 N N . THR A 1 279 ? 17.999 -3.357 -16.905 1.00 55.19 279 THR A N 1
ATOM 2182 C CA . THR A 1 279 ? 18.954 -4.450 -16.930 1.00 55.19 279 THR A CA 1
ATOM 2183 C C . THR A 1 279 ? 19.845 -4.204 -18.119 1.00 55.19 279 THR A C 1
ATOM 2185 O O . THR A 1 279 ? 19.372 -4.305 -19.247 1.00 55.19 279 THR A O 1
ATOM 2188 N N . ASP A 1 280 ? 21.116 -3.940 -17.868 1.00 62.66 280 ASP A N 1
ATOM 2189 C CA . ASP A 1 280 ? 22.094 -3.893 -18.937 1.00 62.66 280 ASP A CA 1
ATOM 2190 C C . ASP A 1 280 ? 22.951 -5.155 -18.904 1.00 62.66 280 ASP A C 1
ATOM 2192 O O . ASP A 1 280 ? 23.529 -5.534 -17.879 1.00 62.66 280 ASP A O 1
ATOM 2196 N N . LEU A 1 281 ? 23.030 -5.808 -20.060 1.00 65.62 281 LEU A N 1
ATOM 2197 C CA . LEU A 1 281 ? 23.967 -6.890 -20.328 1.00 65.62 281 LEU A CA 1
ATOM 2198 C C . LEU A 1 281 ? 25.125 -6.315 -21.142 1.00 65.62 281 LEU A C 1
ATOM 2200 O O . LEU A 1 281 ? 24.989 -6.085 -22.346 1.00 65.62 281 LEU A O 1
ATOM 2204 N N . PHE A 1 282 ? 26.262 -6.079 -20.489 1.00 66.38 282 PHE A N 1
ATOM 2205 C CA . PHE A 1 282 ? 27.437 -5.484 -21.128 1.00 66.38 282 PHE A CA 1
ATOM 2206 C C . PHE A 1 282 ? 28.472 -6.538 -21.497 1.00 66.38 282 PHE A C 1
ATOM 2208 O O . PHE A 1 282 ? 28.938 -7.276 -20.630 1.00 66.38 282 PHE A O 1
ATOM 2215 N N . ASP A 1 283 ? 28.877 -6.569 -22.767 1.00 70.06 283 ASP A N 1
ATOM 2216 C CA . ASP A 1 283 ? 30.036 -7.325 -23.239 1.00 70.06 283 ASP A CA 1
ATOM 2217 C C . ASP A 1 283 ? 31.233 -6.368 -23.420 1.00 70.06 283 ASP A C 1
ATOM 2219 O O . ASP A 1 283 ? 31.195 -5.524 -24.317 1.00 70.06 283 ASP A O 1
ATOM 2223 N N . PRO A 1 284 ? 32.302 -6.477 -22.607 1.00 67.62 284 PRO A N 1
ATOM 2224 C CA . PRO A 1 284 ? 33.417 -5.527 -22.599 1.00 67.62 284 PRO A CA 1
ATOM 2225 C C . PRO A 1 284 ? 34.262 -5.534 -23.883 1.00 67.62 284 PRO A C 1
ATOM 2227 O O . PRO A 1 284 ? 35.137 -4.683 -24.036 1.00 67.62 284 PRO A O 1
ATOM 2230 N N . GLU A 1 285 ? 34.049 -6.487 -24.794 1.00 70.06 285 GLU A N 1
ATOM 2231 C CA . GLU A 1 285 ? 34.724 -6.521 -26.097 1.00 70.06 285 GLU A CA 1
ATOM 2232 C C . GLU A 1 285 ? 33.909 -5.878 -27.232 1.00 70.06 285 GLU A C 1
ATOM 2234 O O . GLU A 1 285 ? 34.437 -5.717 -28.338 1.00 70.06 285 GLU A O 1
ATOM 2239 N N . LEU A 1 286 ? 32.645 -5.508 -26.994 1.00 67.12 286 LEU A N 1
ATOM 2240 C CA . LEU A 1 286 ? 31.831 -4.795 -27.977 1.00 67.12 286 LEU A CA 1
ATOM 2241 C C . LEU A 1 286 ? 32.036 -3.271 -27.850 1.00 67.12 286 LEU A C 1
ATOM 2243 O O . LEU A 1 286 ? 32.121 -2.755 -26.737 1.00 67.12 286 LEU A O 1
ATOM 2247 N N . PRO A 1 287 ? 32.124 -2.525 -28.970 1.00 68.88 287 PRO A N 1
ATOM 2248 C CA . PRO A 1 287 ? 32.177 -1.063 -28.937 1.00 68.88 287 PRO A CA 1
ATOM 2249 C C . PRO A 1 287 ? 30.939 -0.469 -28.249 1.00 68.88 287 PRO A C 1
ATOM 2251 O O . PRO A 1 287 ? 29.843 -0.983 -28.450 1.00 68.88 287 PRO A O 1
ATOM 2254 N N . GLU A 1 288 ? 31.084 0.659 -27.542 1.00 57.22 288 GLU A N 1
ATOM 2255 C CA . GLU A 1 288 ? 29.975 1.372 -26.865 1.00 57.22 288 GLU A CA 1
ATOM 2256 C C . GLU A 1 288 ? 28.780 1.663 -27.796 1.00 57.22 288 GLU A C 1
ATOM 2258 O O . GLU A 1 288 ? 27.629 1.663 -27.369 1.00 57.22 288 GLU A O 1
ATOM 2263 N N . GLU A 1 289 ? 29.034 1.825 -29.098 1.00 58.53 289 GLU A N 1
ATOM 2264 C CA . GLU A 1 289 ? 28.014 2.034 -30.136 1.00 58.53 289 GLU A CA 1
ATOM 2265 C C . GLU A 1 289 ? 27.066 0.834 -30.343 1.00 58.53 289 GLU A C 1
ATOM 2267 O O . GLU A 1 289 ? 26.023 0.989 -30.974 1.00 58.53 289 GLU A O 1
ATOM 2272 N N . HIS A 1 290 ? 27.414 -0.363 -29.851 1.00 59.06 290 HIS A N 1
ATOM 2273 C CA . HIS A 1 290 ? 26.541 -1.543 -29.923 1.00 59.06 290 HIS A CA 1
ATOM 2274 C C . HIS A 1 290 ? 25.428 -1.527 -28.865 1.00 59.06 290 HIS A C 1
ATOM 2276 O O . HIS A 1 290 ? 24.465 -2.278 -29.015 1.00 59.06 290 HIS A O 1
ATOM 2282 N N . GLY A 1 291 ? 25.523 -0.653 -27.854 1.00 55.56 291 GLY A N 1
ATOM 2283 C CA . GLY A 1 291 ? 24.564 -0.566 -26.755 1.00 55.56 291 GLY A CA 1
ATOM 2284 C C . GLY A 1 291 ? 24.554 -1.805 -25.842 1.00 55.56 291 GLY A C 1
ATOM 2285 O O . GLY A 1 291 ? 25.239 -2.796 -26.116 1.00 55.56 291 GLY A O 1
ATOM 2286 N N . PRO A 1 292 ? 23.799 -1.763 -24.730 1.00 59.00 292 PRO A N 1
ATOM 2287 C CA . PRO A 1 292 ? 23.525 -2.954 -23.935 1.00 59.00 292 PRO A CA 1
ATOM 2288 C C . PRO A 1 292 ? 22.843 -4.017 -24.806 1.00 59.00 292 PRO A C 1
ATOM 2290 O O . PRO A 1 292 ? 21.987 -3.713 -25.637 1.00 59.00 292 PRO A O 1
ATOM 2293 N N . VAL A 1 293 ? 23.220 -5.285 -24.617 1.00 61.41 293 VAL A N 1
ATOM 2294 C CA . VAL A 1 293 ? 22.717 -6.409 -25.434 1.00 61.41 293 VAL A CA 1
ATOM 2295 C C . VAL A 1 293 ? 21.213 -6.641 -25.217 1.00 61.41 293 VAL A C 1
ATOM 2297 O O . VAL A 1 293 ? 20.557 -7.293 -26.030 1.00 61.41 293 VAL A O 1
ATOM 2300 N N . TRP A 1 294 ? 20.647 -6.089 -24.144 1.00 62.16 294 TRP A N 1
ATOM 2301 C CA . TRP A 1 294 ? 19.227 -6.162 -23.846 1.00 62.16 294 TRP A CA 1
ATOM 2302 C C . TRP A 1 294 ? 18.770 -4.951 -23.032 1.00 62.16 294 TRP A C 1
ATOM 2304 O O . TRP A 1 294 ? 19.485 -4.531 -22.132 1.00 62.16 294 TRP A O 1
ATOM 2314 N N . THR A 1 295 ? 17.570 -4.450 -23.332 1.00 54.88 295 THR A N 1
ATOM 2315 C CA . THR A 1 295 ? 16.750 -3.588 -22.472 1.00 54.88 295 THR A CA 1
ATOM 2316 C C . THR A 1 295 ? 15.308 -4.105 -22.558 1.00 54.88 295 THR A C 1
ATOM 2318 O O . THR A 1 295 ? 14.816 -4.398 -23.652 1.00 54.88 295 THR A O 1
ATOM 2321 N N . SER A 1 296 ? 14.636 -4.311 -21.419 1.00 43.25 296 SER A N 1
ATOM 2322 C CA . SER A 1 296 ? 13.260 -4.836 -21.406 1.00 43.25 296 SER A CA 1
ATOM 2323 C C . SER A 1 296 ? 12.272 -3.807 -21.981 1.00 43.25 296 SER A C 1
ATOM 2325 O O . SER A 1 296 ? 12.299 -2.653 -21.550 1.00 43.25 296 SER A O 1
ATOM 2327 N N . PRO A 1 297 ? 11.376 -4.189 -22.914 1.00 40.84 297 PRO A N 1
ATOM 2328 C CA . PRO A 1 297 ? 10.332 -3.304 -23.433 1.00 40.84 297 PRO A CA 1
ATOM 2329 C C . PRO A 1 297 ? 9.211 -3.016 -22.419 1.00 40.84 297 PRO A C 1
ATOM 2331 O O . PRO A 1 297 ? 8.453 -2.071 -22.627 1.00 40.84 297 PRO A O 1
ATOM 2334 N N . ASP A 1 298 ? 9.112 -3.798 -21.338 1.00 37.91 298 ASP A N 1
ATOM 2335 C CA . ASP A 1 298 ? 8.124 -3.610 -20.265 1.00 37.91 298 ASP A CA 1
ATOM 2336 C C . ASP A 1 298 ? 8.619 -2.646 -19.167 1.00 37.91 298 ASP A C 1
ATOM 2338 O O . ASP A 1 298 ? 7.876 -2.290 -18.250 1.00 37.91 298 ASP A O 1
ATOM 2342 N N . VAL A 1 299 ? 9.865 -2.168 -19.283 1.00 39.28 299 VAL A N 1
ATOM 2343 C CA . VAL A 1 299 ? 10.416 -1.088 -18.459 1.00 39.28 299 VAL A CA 1
ATOM 2344 C C . VAL A 1 299 ? 10.121 0.243 -19.146 1.00 39.28 299 VAL A C 1
ATOM 2346 O O . VAL A 1 299 ? 10.708 0.587 -20.172 1.00 39.28 299 VAL A O 1
ATOM 2349 N N . TRP A 1 300 ? 9.201 1.014 -18.568 1.00 34.81 300 TRP A N 1
ATOM 2350 C CA . TRP A 1 300 ? 8.947 2.385 -19.000 1.00 34.81 300 TRP A CA 1
ATOM 2351 C C . TRP A 1 300 ? 10.107 3.271 -18.548 1.00 34.81 300 TRP A C 1
ATOM 2353 O O . TRP A 1 300 ? 10.352 3.457 -17.358 1.00 34.81 300 TRP A O 1
ATOM 2363 N N . VAL A 1 301 ? 10.843 3.785 -19.528 1.00 35.16 301 VAL A N 1
ATOM 2364 C CA . VAL A 1 301 ? 12.024 4.622 -19.334 1.00 35.16 301 VAL A CA 1
ATOM 2365 C C . VAL A 1 301 ? 11.595 6.083 -19.203 1.00 35.16 301 VAL A C 1
ATOM 2367 O O . VAL A 1 301 ? 11.148 6.681 -20.181 1.00 35.16 301 VAL A O 1
ATOM 2370 N N . PHE A 1 302 ? 11.796 6.680 -18.027 1.00 29.03 302 PHE A N 1
ATOM 2371 C CA . PHE A 1 302 ? 11.905 8.133 -17.883 1.00 29.03 302 PHE A CA 1
ATOM 2372 C C . PHE A 1 302 ? 13.381 8.500 -17.717 1.00 29.03 302 PHE A C 1
ATOM 2374 O O . PHE A 1 302 ? 13.930 8.518 -16.622 1.00 29.03 302 PHE A O 1
ATOM 2381 N N . THR A 1 303 ? 14.051 8.788 -18.832 1.00 28.70 303 THR A N 1
ATOM 2382 C CA . THR A 1 303 ? 15.328 9.507 -18.815 1.00 28.70 303 THR A CA 1
ATOM 2383 C C . THR A 1 303 ? 15.043 10.977 -18.532 1.00 28.70 303 THR A C 1
ATOM 2385 O O . THR A 1 303 ? 14.620 11.708 -19.430 1.00 28.70 303 THR A O 1
ATOM 2388 N N . ALA A 1 304 ? 15.288 11.427 -17.306 1.00 24.31 304 ALA A N 1
ATOM 2389 C CA . ALA A 1 304 ? 15.677 12.811 -17.091 1.00 24.31 304 ALA A CA 1
ATOM 2390 C C . ALA A 1 304 ? 17.208 12.841 -17.121 1.00 24.31 304 ALA A C 1
ATOM 2392 O O . ALA A 1 304 ? 17.860 12.382 -16.186 1.00 24.31 304 ALA A O 1
ATOM 2393 N N . ASP A 1 305 ? 17.775 13.323 -18.228 1.00 29.19 305 ASP A N 1
ATOM 2394 C CA . ASP A 1 305 ? 19.195 13.656 -18.313 1.00 29.19 305 ASP A CA 1
ATOM 2395 C C . ASP A 1 305 ? 19.554 14.591 -17.147 1.00 29.19 305 ASP A C 1
ATOM 2397 O O . ASP A 1 305 ? 19.170 15.764 -17.140 1.00 29.19 305 ASP A O 1
ATOM 2401 N N . LEU A 1 306 ? 20.304 14.092 -16.164 1.00 24.66 306 LEU A N 1
ATOM 2402 C CA . LEU A 1 306 ? 21.035 14.948 -15.238 1.00 24.66 306 LEU A CA 1
ATOM 2403 C C . LEU A 1 306 ? 22.437 15.178 -15.822 1.00 24.66 306 LEU A C 1
ATOM 2405 O O . LEU A 1 306 ? 23.150 14.207 -16.089 1.00 24.66 306 LEU A O 1
ATOM 2409 N N . PRO A 1 307 ? 22.853 16.435 -16.057 1.00 26.72 307 PRO A N 1
ATOM 2410 C CA . PRO A 1 307 ? 24.217 16.723 -16.475 1.00 26.72 307 PRO A CA 1
ATOM 2411 C C . PRO A 1 307 ? 25.196 16.365 -15.344 1.00 26.72 307 PRO A C 1
ATOM 2413 O O . PRO A 1 307 ? 24.967 16.732 -14.191 1.00 26.72 307 PRO A O 1
ATOM 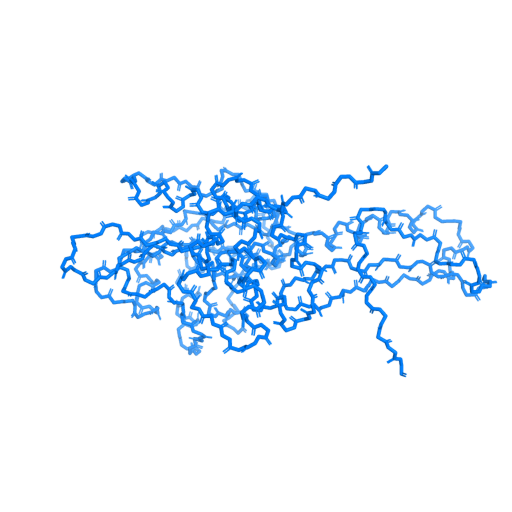2416 N N . ILE A 1 308 ? 26.273 15.657 -15.707 1.00 31.62 308 ILE A N 1
ATOM 2417 C CA . ILE A 1 308 ? 27.455 15.376 -14.867 1.00 31.62 308 ILE A CA 1
ATOM 2418 C C . ILE A 1 308 ? 28.137 16.680 -14.441 1.00 31.62 308 ILE A C 1
ATOM 2420 O O . ILE A 1 308 ? 28.289 17.572 -15.312 1.00 31.62 308 ILE A O 1
#